Protein AF-A0A1S8BMS8-F1 (afdb_monomer)

Radius of gyration: 22.47 Å; Cα contacts (8 Å, |Δi|>4): 307; chains: 1; bounding box: 57×50×65 Å

Sequence (241 aa):
MLAMTECQLASHRIVAAAVNNPVADWIFPSDLRQVQDAESENVSPGDEGEGRARPQNKLKKTPVARPPSWDTYAQNPALPQSAMVHARNVLFPNFDAYFDPFASPIHFFRTPGISYSVPIRTEDDWASEAPNEYNFMDSIEPVLEERRRSYRRYPPTGMGLRLPVLTVSVGEESMLFDQGEELVRLVKRSVDKNAVTEGEAERRVGLRLRPGAGLWSGPFRARDWHQEVGAIGAWFGRILA

Solvent-accessible surface area (backbone atoms only — not comparable to full-atom values): 14640 Å² total; per-residue (Å²): 107,63,59,72,72,47,48,30,74,83,44,64,77,39,60,64,48,80,46,68,59,47,75,29,56,70,72,48,75,69,60,57,49,54,52,55,54,58,59,60,72,69,61,72,94,75,84,94,75,88,89,79,92,72,84,80,73,79,77,73,82,72,74,85,76,76,79,53,35,50,71,74,20,30,80,30,89,63,59,33,46,69,59,54,54,50,51,46,58,70,77,37,87,48,77,72,54,42,70,34,45,88,62,8,52,45,42,43,54,29,56,72,91,62,85,54,69,48,65,78,66,56,76,71,55,62,73,68,55,76,92,66,98,72,88,69,97,66,84,85,66,69,54,63,52,74,73,80,88,59,74,34,63,44,70,55,82,91,58,59,50,46,75,35,37,35,37,41,35,28,7,75,48,18,37,45,33,57,43,42,53,49,42,51,55,45,50,27,56,38,39,52,73,69,45,95,49,91,69,46,22,66,78,36,43,43,81,41,82,31,77,50,58,19,84,80,32,60,99,69,44,60,97,56,46,68,57,56,52,47,54,51,52,55,47,50,55,68,75,74,107

Structure (mmCIF, N/CA/C/O backbone):
data_AF-A0A1S8BMS8-F1
#
_entry.id   AF-A0A1S8BMS8-F1
#
loop_
_atom_site.group_PDB
_atom_site.id
_atom_site.type_symbol
_atom_site.label_atom_id
_atom_site.label_alt_id
_atom_site.label_comp_id
_atom_site.label_asym_id
_atom_site.label_entity_id
_atom_site.label_seq_id
_atom_site.pdbx_PDB_ins_code
_atom_site.Cartn_x
_atom_site.Cartn_y
_atom_site.Cartn_z
_atom_site.occupancy
_atom_site.B_iso_or_equiv
_atom_site.auth_seq_id
_atom_site.auth_comp_id
_atom_site.auth_asym_id
_atom_site.auth_atom_id
_atom_site.pdbx_PDB_model_num
ATOM 1 N N . MET A 1 1 ? -1.477 -9.119 2.028 1.00 58.06 1 MET A N 1
ATOM 2 C CA . MET A 1 1 ? -2.836 -8.565 1.842 1.00 58.06 1 MET A CA 1
ATOM 3 C C . MET A 1 1 ? -3.903 -9.136 2.758 1.00 58.06 1 MET A C 1
ATOM 5 O O . MET A 1 1 ? -4.866 -8.427 3.006 1.00 58.06 1 MET A O 1
ATOM 9 N N . LEU A 1 2 ? -3.704 -10.335 3.318 1.00 59.34 2 LEU A N 1
ATOM 10 C CA . LEU A 1 2 ? -4.583 -10.937 4.334 1.00 59.34 2 LEU A CA 1
ATOM 11 C C . LEU A 1 2 ? -5.010 -9.951 5.438 1.00 59.34 2 LEU A C 1
ATOM 13 O O . LEU A 1 2 ? -6.176 -9.884 5.797 1.00 59.34 2 LEU A O 1
ATOM 17 N N . ALA A 1 3 ? -4.091 -9.092 5.888 1.00 64.12 3 ALA A N 1
ATOM 18 C CA . ALA A 1 3 ? -4.361 -8.048 6.878 1.00 64.12 3 ALA A CA 1
ATOM 19 C C . ALA A 1 3 ? -5.523 -7.106 6.513 1.00 64.12 3 ALA A C 1
ATOM 21 O O . ALA A 1 3 ? -6.231 -6.641 7.398 1.00 64.12 3 ALA A O 1
ATOM 22 N N . MET A 1 4 ? -5.735 -6.819 5.228 1.00 72.12 4 MET A N 1
ATOM 23 C CA . MET A 1 4 ? -6.833 -5.960 4.793 1.00 72.12 4 MET A CA 1
ATOM 24 C C . MET A 1 4 ? -8.141 -6.730 4.647 1.00 72.12 4 MET A C 1
ATOM 26 O O . MET A 1 4 ? -9.186 -6.128 4.844 1.00 72.12 4 MET A O 1
ATOM 30 N N . THR A 1 5 ? -8.109 -8.025 4.334 1.00 68.94 5 THR A N 1
ATOM 31 C CA . THR A 1 5 ? -9.296 -8.823 3.984 1.00 68.94 5 THR A CA 1
ATOM 32 C C . THR A 1 5 ? -9.833 -9.676 5.131 1.00 68.94 5 THR A C 1
ATOM 34 O O . THR A 1 5 ? -10.987 -10.082 5.096 1.00 68.94 5 THR A O 1
ATOM 37 N N . GLU A 1 6 ? -9.054 -9.890 6.191 1.00 72.94 6 GLU A N 1
ATOM 38 C CA . GLU A 1 6 ? -9.475 -10.611 7.399 1.00 72.94 6 GLU A CA 1
ATOM 39 C C . GLU A 1 6 ? -10.047 -9.683 8.486 1.00 72.94 6 GLU A C 1
ATOM 41 O O . GLU A 1 6 ? -9.739 -9.801 9.676 1.00 72.94 6 GLU A O 1
ATOM 46 N N . CYS A 1 7 ? -10.893 -8.733 8.087 1.00 65.25 7 CYS A N 1
ATOM 47 C CA . CYS A 1 7 ? -11.648 -7.919 9.039 1.00 65.25 7 CYS A CA 1
ATOM 48 C C . CYS A 1 7 ? -12.812 -8.752 9.608 1.00 65.25 7 CYS A C 1
ATOM 50 O O . CYS A 1 7 ? -13.553 -9.361 8.840 1.00 65.25 7 CYS A O 1
ATOM 52 N N . GLN A 1 8 ? -13.012 -8.767 10.931 1.00 64.44 8 GLN A N 1
ATOM 53 C CA . GLN A 1 8 ? -14.178 -9.406 11.556 1.00 64.44 8 GLN A CA 1
ATOM 54 C C . GLN A 1 8 ? -15.150 -8.374 12.126 1.00 64.44 8 GLN A C 1
ATOM 56 O O . GLN A 1 8 ? -14.773 -7.256 12.484 1.00 64.44 8 GLN A O 1
ATOM 61 N N . LEU A 1 9 ? -16.421 -8.772 12.216 1.00 63.81 9 LEU A N 1
ATOM 62 C CA . LEU A 1 9 ? -17.453 -8.009 12.905 1.00 63.81 9 LEU A CA 1
ATOM 63 C C . LEU A 1 9 ? -17.057 -7.881 14.382 1.00 63.81 9 LEU A C 1
ATOM 65 O O . LEU A 1 9 ? -16.893 -8.891 15.060 1.00 63.81 9 LEU A O 1
ATOM 69 N N . ALA A 1 10 ? -16.885 -6.652 14.869 1.00 60.66 10 ALA A N 1
ATOM 70 C CA . ALA A 1 10 ? -16.572 -6.359 16.272 1.00 60.66 10 ALA A CA 1
ATOM 71 C C . ALA A 1 10 ? -15.245 -6.939 16.831 1.00 60.66 10 ALA A C 1
ATOM 73 O O . ALA A 1 10 ? -15.005 -6.818 18.030 1.00 60.66 10 ALA A O 1
ATOM 74 N N . SER A 1 11 ? -14.359 -7.512 16.000 1.00 64.62 11 SER A N 1
ATOM 75 C CA . SER A 1 11 ? -13.070 -8.087 16.429 1.00 64.62 11 SER A CA 1
ATOM 76 C C . SER A 1 11 ? -11.954 -7.892 15.389 1.00 64.62 11 SER A C 1
ATOM 78 O O . SER A 1 11 ? -12.207 -7.586 14.222 1.00 64.62 11 SER A O 1
ATOM 80 N N . HIS A 1 12 ? -10.702 -8.079 15.812 1.00 67.31 12 HIS A N 1
ATOM 81 C CA . HIS A 1 12 ? -9.509 -8.034 14.967 1.00 67.31 12 HIS A CA 1
ATOM 82 C C . HIS A 1 12 ? -8.919 -9.443 14.816 1.00 67.31 12 HIS A C 1
ATOM 84 O O . HIS A 1 12 ? -8.394 -9.986 15.784 1.00 67.31 12 HIS A O 1
ATOM 90 N N . ARG A 1 13 ? -8.943 -10.032 13.607 1.00 74.88 13 ARG A N 1
ATOM 91 C CA . ARG A 1 13 ? -8.177 -11.268 13.334 1.00 74.88 13 ARG A CA 1
ATOM 92 C C . ARG A 1 13 ? -6.690 -10.963 13.186 1.00 74.88 13 ARG A C 1
ATOM 94 O O . ARG A 1 13 ? -5.843 -11.645 13.750 1.00 74.88 13 ARG A O 1
ATOM 101 N N . ILE A 1 14 ? -6.399 -9.882 12.468 1.00 85.06 14 ILE A N 1
ATOM 102 C CA . ILE A 1 14 ? -5.078 -9.268 12.392 1.00 85.06 14 ILE A CA 1
ATOM 103 C C . ILE A 1 14 ? -5.190 -7.902 13.064 1.00 85.06 14 ILE A C 1
ATOM 105 O O . ILE A 1 14 ? -5.944 -7.039 12.620 1.00 85.06 14 ILE A O 1
ATOM 109 N N . VAL A 1 15 ? -4.469 -7.722 14.170 1.00 87.75 15 VAL A N 1
ATOM 110 C CA . VAL A 1 15 ? -4.511 -6.488 14.974 1.00 87.75 15 VAL A CA 1
ATOM 111 C C . VAL A 1 15 ? -3.625 -5.408 14.358 1.00 87.75 15 VAL A C 1
ATOM 113 O O . VAL A 1 15 ? -4.013 -4.240 14.273 1.00 87.75 15 VAL A O 1
ATOM 116 N N . ALA A 1 16 ? -2.443 -5.806 13.889 1.00 90.94 16 ALA A N 1
ATOM 117 C CA . ALA A 1 16 ? -1.442 -4.904 13.350 1.00 90.94 16 ALA A CA 1
ATOM 118 C C . ALA A 1 16 ? -0.713 -5.520 12.155 1.00 90.94 16 ALA A C 1
ATOM 120 O O . ALA A 1 16 ? -0.503 -6.731 12.100 1.00 90.94 16 ALA A O 1
ATOM 121 N N . ALA A 1 17 ? -0.294 -4.676 11.217 1.00 92.69 17 ALA A N 1
ATOM 122 C CA . ALA A 1 17 ? 0.506 -5.067 10.067 1.00 92.69 17 ALA A CA 1
ATOM 123 C C . ALA A 1 17 ? 1.609 -4.039 9.798 1.00 92.69 17 ALA A C 1
ATOM 125 O O . ALA A 1 17 ? 1.373 -2.830 9.818 1.00 92.69 17 ALA A O 1
ATOM 126 N N . ALA A 1 18 ? 2.808 -4.535 9.503 1.00 92.38 18 ALA A N 1
ATOM 127 C CA . ALA A 1 18 ? 3.926 -3.741 9.014 1.00 92.38 18 ALA A CA 1
ATOM 128 C C . ALA A 1 18 ? 4.313 -4.255 7.628 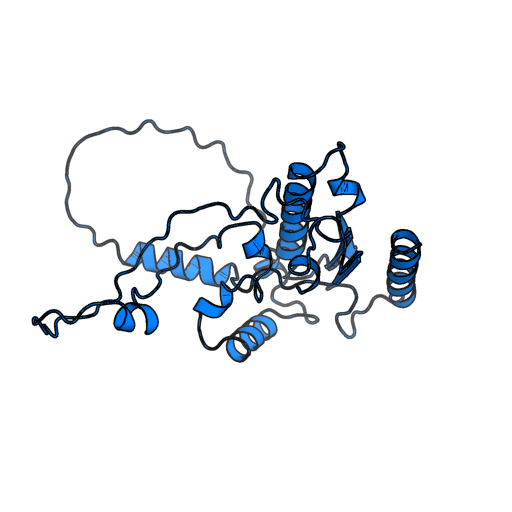1.00 92.38 18 ALA A C 1
ATOM 130 O O . ALA A 1 18 ? 4.549 -5.451 7.463 1.00 92.38 18 ALA A O 1
ATOM 131 N N . VAL A 1 19 ? 4.351 -3.374 6.631 1.00 91.25 19 VAL A N 1
ATOM 132 C CA . VAL A 1 19 ? 4.627 -3.745 5.236 1.00 91.25 19 VAL A CA 1
ATOM 133 C C . VAL A 1 19 ? 5.726 -2.850 4.686 1.00 91.25 19 VAL A C 1
ATOM 135 O O . VAL A 1 19 ? 5.696 -1.647 4.914 1.00 91.25 19 VAL A O 1
ATOM 138 N N . ASN A 1 20 ? 6.685 -3.421 3.959 1.00 90.62 20 ASN A N 1
ATOM 139 C CA . ASN A 1 20 ? 7.781 -2.667 3.358 1.00 90.62 20 ASN A CA 1
ATOM 140 C C . ASN A 1 20 ? 7.715 -2.709 1.834 1.00 90.62 20 ASN A C 1
ATOM 142 O O . ASN A 1 20 ? 7.631 -3.802 1.283 1.00 90.62 20 ASN A O 1
ATOM 146 N N . ASN A 1 21 ? 7.843 -1.545 1.191 1.00 90.62 21 ASN A N 1
ATOM 147 C CA . ASN A 1 21 ? 7.762 -1.357 -0.258 1.00 90.62 21 ASN A CA 1
ATOM 148 C C . ASN A 1 21 ? 6.636 -2.200 -0.877 1.00 90.62 21 ASN A C 1
ATOM 150 O O . ASN A 1 21 ? 6.913 -3.067 -1.708 1.00 90.62 21 ASN A O 1
ATOM 154 N N . PRO A 1 22 ? 5.379 -2.036 -0.421 1.00 91.56 22 PRO A N 1
ATOM 155 C CA . PRO A 1 22 ? 4.289 -2.828 -0.962 1.00 91.56 22 PRO A CA 1
ATOM 156 C C . PRO A 1 22 ? 4.109 -2.526 -2.448 1.00 91.56 22 PRO A C 1
ATOM 158 O O . PRO A 1 22 ? 4.002 -1.364 -2.836 1.00 91.56 22 PRO A O 1
ATOM 161 N N . VAL A 1 23 ? 3.977 -3.575 -3.255 1.00 92.25 23 VAL A N 1
ATOM 162 C CA . VAL A 1 23 ? 3.325 -3.447 -4.559 1.00 92.25 23 VAL A CA 1
ATOM 163 C C . VAL A 1 23 ? 1.832 -3.327 -4.272 1.00 92.25 23 VAL A C 1
ATOM 165 O O . VAL A 1 23 ? 1.214 -4.276 -3.786 1.00 92.25 23 VAL A O 1
ATOM 168 N N . ALA A 1 24 ? 1.282 -2.126 -4.448 1.00 91.38 24 ALA A N 1
ATOM 169 C CA . ALA A 1 24 ? -0.120 -1.842 -4.149 1.00 91.38 24 ALA A CA 1
ATOM 170 C C . ALA A 1 24 ? -0.998 -1.842 -5.408 1.00 91.38 24 ALA A C 1
ATOM 172 O O . ALA A 1 24 ? -2.215 -2.005 -5.293 1.00 91.38 24 ALA A O 1
ATOM 173 N N . ASP A 1 25 ? -0.380 -1.671 -6.577 1.00 89.69 25 ASP A N 1
ATOM 174 C CA . ASP A 1 25 ? -1.017 -1.667 -7.888 1.00 89.69 25 ASP A CA 1
ATOM 175 C C . ASP A 1 25 ? -0.081 -2.333 -8.913 1.00 89.69 25 ASP A C 1
ATOM 177 O O . ASP A 1 25 ? 1.053 -1.885 -9.103 1.00 89.69 25 ASP A O 1
ATOM 181 N N . TRP A 1 26 ? -0.533 -3.409 -9.560 1.00 89.19 26 TRP A N 1
ATOM 182 C CA . TRP A 1 26 ? 0.197 -4.045 -10.672 1.00 89.19 26 TRP A CA 1
ATOM 183 C C . TRP A 1 26 ? -0.040 -3.356 -12.018 1.00 89.19 26 TRP A C 1
ATOM 185 O O . TRP A 1 26 ? 0.615 -3.688 -13.013 1.00 89.19 26 TRP A O 1
ATOM 195 N N . ILE A 1 27 ? -0.945 -2.377 -12.037 1.00 84.00 27 ILE A N 1
ATOM 196 C CA . ILE A 1 27 ? -1.149 -1.470 -13.154 1.00 84.00 27 ILE A CA 1
ATOM 197 C C . ILE A 1 27 ? -0.135 -0.336 -13.012 1.00 84.00 27 ILE A C 1
ATOM 199 O O . ILE A 1 27 ? -0.237 0.517 -12.125 1.00 84.00 27 ILE A O 1
ATOM 203 N N . PHE A 1 28 ? 0.861 -0.320 -13.890 1.00 80.88 28 PHE A N 1
ATOM 204 C CA . PHE A 1 28 ? 1.909 0.686 -13.864 1.00 80.88 28 PHE A CA 1
ATOM 205 C C . PHE A 1 28 ? 1.558 1.870 -14.777 1.00 80.88 28 PHE A C 1
ATOM 207 O O . PHE A 1 28 ? 0.808 1.720 -15.745 1.00 80.88 28 PHE A O 1
ATOM 214 N N . PRO A 1 29 ? 2.116 3.071 -14.522 1.00 71.12 29 PRO A N 1
ATOM 215 C CA . PRO A 1 29 ? 1.848 4.254 -15.342 1.00 71.12 29 PRO A CA 1
ATOM 216 C C . PRO A 1 29 ? 2.108 4.060 -16.843 1.00 71.12 29 PRO A C 1
ATOM 218 O O . PRO A 1 29 ? 1.445 4.690 -17.662 1.00 71.12 29 PRO A O 1
ATOM 221 N N . SER A 1 30 ? 3.044 3.181 -17.213 1.00 66.50 30 SER A N 1
ATOM 222 C CA . SER A 1 30 ? 3.318 2.825 -18.608 1.00 66.50 30 SER A CA 1
ATOM 223 C C . SER A 1 30 ? 2.132 2.156 -19.304 1.00 66.50 30 SER A C 1
ATOM 225 O O . SER A 1 30 ? 1.892 2.441 -20.473 1.00 66.50 30 SER A O 1
ATOM 227 N N . ASP A 1 31 ? 1.366 1.321 -18.597 1.00 65.12 31 ASP A N 1
ATOM 228 C CA . ASP A 1 31 ? 0.197 0.645 -19.174 1.00 65.12 31 ASP A CA 1
ATOM 229 C C . ASP A 1 31 ? -0.953 1.641 -19.392 1.00 65.12 31 ASP A C 1
ATOM 231 O O . ASP A 1 31 ? -1.703 1.537 -20.355 1.00 65.12 31 ASP A O 1
ATOM 235 N N . LEU A 1 32 ? -1.051 2.666 -18.534 1.00 63.75 32 LEU A N 1
ATOM 236 C CA . LEU A 1 32 ? -2.051 3.732 -18.664 1.00 63.75 32 LEU A CA 1
ATOM 237 C C . LEU A 1 32 ? -1.825 4.601 -19.907 1.00 63.75 32 LEU A C 1
ATOM 239 O O . LEU A 1 32 ? -2.790 5.041 -20.526 1.00 63.75 32 LEU A O 1
ATOM 243 N N . ARG A 1 33 ? -0.558 4.863 -20.258 1.00 59.78 33 ARG A N 1
ATOM 244 C CA . ARG A 1 33 ? -0.205 5.650 -21.451 1.00 59.78 33 ARG A CA 1
ATOM 245 C C . ARG A 1 33 ? -0.539 4.889 -22.735 1.00 59.78 33 ARG A C 1
ATOM 247 O O . ARG A 1 33 ? -1.158 5.460 -23.619 1.00 59.78 33 ARG A O 1
ATOM 254 N N . GLN A 1 34 ? -0.229 3.591 -22.786 1.00 54.19 34 GLN A N 1
ATOM 255 C CA . GLN A 1 34 ? -0.528 2.749 -23.953 1.00 54.19 34 GLN A CA 1
ATOM 256 C C . GLN A 1 34 ? -2.025 2.700 -24.284 1.00 54.19 34 GLN A C 1
ATOM 258 O O . GLN A 1 34 ? -2.387 2.740 -25.455 1.00 54.19 34 GLN A O 1
ATOM 263 N N . VAL A 1 35 ? -2.896 2.659 -23.269 1.00 51.84 35 VAL A N 1
ATOM 264 C CA . VAL A 1 35 ? -4.353 2.686 -23.484 1.00 51.84 35 VAL A CA 1
ATOM 265 C C . VAL A 1 35 ? -4.817 4.049 -24.013 1.00 51.84 35 VAL A C 1
ATOM 267 O O . VAL A 1 35 ? -5.604 4.096 -24.950 1.00 51.84 35 VAL A O 1
ATOM 270 N N . GLN A 1 36 ? -4.294 5.159 -23.478 1.00 49.91 36 GLN A N 1
ATOM 271 C CA . GLN A 1 36 ? -4.650 6.509 -23.948 1.00 49.91 36 GLN A CA 1
ATOM 272 C C . GLN A 1 36 ? -4.212 6.772 -25.394 1.00 49.91 36 GLN A C 1
ATOM 274 O O . GLN A 1 36 ? -4.947 7.402 -26.158 1.00 49.91 36 GLN A O 1
ATOM 279 N N . ASP A 1 37 ? -3.033 6.280 -25.775 1.00 44.88 37 ASP A N 1
ATOM 280 C CA . ASP A 1 37 ? -2.518 6.424 -27.136 1.00 44.88 37 ASP A CA 1
ATOM 281 C C . ASP A 1 37 ? -3.342 5.567 -28.122 1.00 44.88 37 ASP A C 1
ATOM 283 O O . ASP A 1 37 ? -3.746 6.061 -29.174 1.00 44.88 37 ASP A O 1
ATOM 287 N N . ALA A 1 38 ? -3.714 4.337 -27.742 1.00 46.88 38 ALA A N 1
ATOM 288 C CA . ALA A 1 38 ? -4.563 3.457 -28.554 1.00 46.88 38 ALA A CA 1
ATOM 289 C C . ALA A 1 38 ? -6.015 3.961 -28.711 1.00 46.88 38 ALA A C 1
ATOM 291 O O . ALA A 1 38 ? -6.628 3.778 -29.763 1.00 46.88 38 ALA A O 1
ATOM 292 N N . GLU A 1 39 ? -6.585 4.610 -27.691 1.00 46.12 39 GLU A N 1
ATOM 293 C CA . GLU A 1 39 ? -7.901 5.264 -27.786 1.00 46.12 39 GLU A CA 1
ATOM 294 C C . GLU A 1 39 ? -7.860 6.492 -28.716 1.00 46.12 39 GLU A C 1
ATOM 296 O O . GLU A 1 39 ? -8.830 6.771 -29.421 1.00 46.12 39 GLU A O 1
ATOM 301 N N . SER A 1 40 ? -6.730 7.205 -28.761 1.00 46.47 40 SER A N 1
ATOM 302 C CA . SER A 1 40 ? -6.557 8.406 -29.589 1.00 46.47 40 SER A CA 1
ATOM 303 C C . SER A 1 40 ? -6.373 8.086 -31.078 1.00 46.47 40 SER A C 1
ATOM 305 O O . SER A 1 40 ? -6.826 8.853 -31.926 1.00 46.47 40 SER A O 1
ATOM 307 N N . GLU A 1 41 ? -5.749 6.952 -31.410 1.00 44.44 41 GLU A N 1
ATOM 308 C CA . GLU A 1 41 ? -5.544 6.507 -32.799 1.00 44.44 41 GLU A CA 1
ATOM 309 C C . GLU A 1 41 ? -6.808 5.915 -33.451 1.00 44.44 41 GLU A C 1
ATOM 311 O O . GLU A 1 41 ? -6.910 5.886 -34.677 1.00 44.44 41 GLU A O 1
ATOM 316 N N . ASN A 1 42 ? -7.805 5.505 -32.658 1.00 39.69 42 ASN A N 1
ATOM 317 C CA . ASN A 1 42 ? -9.056 4.920 -33.157 1.00 39.69 42 ASN A CA 1
ATOM 318 C C . ASN A 1 42 ? -10.180 5.943 -33.419 1.00 39.69 42 ASN A C 1
ATOM 320 O O . ASN A 1 42 ? -11.260 5.574 -33.885 1.00 39.69 42 ASN A O 1
ATOM 324 N N . VAL A 1 43 ? -9.946 7.239 -33.182 1.00 39.75 43 VAL A N 1
ATOM 325 C CA . VAL A 1 43 ? -10.883 8.298 -33.585 1.00 39.75 43 VAL A CA 1
ATOM 326 C C . VAL A 1 43 ? -10.616 8.662 -35.047 1.00 39.75 43 VAL A C 1
ATOM 328 O O . VAL A 1 43 ? -9.818 9.545 -35.357 1.00 39.75 43 VAL A O 1
ATOM 331 N N . SER A 1 44 ? -11.291 7.973 -35.970 1.00 35.88 44 SER A N 1
ATOM 332 C CA . SER A 1 44 ? -11.320 8.390 -37.378 1.00 35.88 44 SER A CA 1
ATOM 333 C C . SER A 1 44 ? -11.907 9.807 -37.508 1.00 35.88 44 SER A C 1
ATOM 335 O O . SER A 1 44 ? -12.925 10.102 -36.875 1.00 35.88 44 SER A O 1
ATOM 337 N N . PRO A 1 45 ? -11.322 10.695 -38.336 1.00 36.31 45 PRO A N 1
ATOM 338 C CA . PRO A 1 45 ? -11.854 12.030 -38.561 1.00 36.31 45 PRO A CA 1
ATOM 339 C C . PRO A 1 45 ? -13.049 11.926 -39.514 1.00 36.31 45 PRO A C 1
ATOM 341 O O . PRO A 1 45 ? -12.889 11.873 -40.731 1.00 36.31 45 PRO A O 1
ATOM 344 N N . GLY A 1 46 ? -14.250 11.846 -38.947 1.00 33.75 46 GLY A N 1
ATOM 345 C CA . GLY A 1 46 ? -15.497 11.742 -39.694 1.00 33.75 46 GLY A CA 1
ATOM 346 C C . GLY A 1 46 ? -16.569 12.676 -39.145 1.00 33.75 46 GLY A C 1
ATOM 347 O O . GLY A 1 46 ? -17.097 12.442 -38.065 1.00 33.75 46 GLY A O 1
ATOM 348 N N . ASP A 1 47 ? -16.900 13.661 -39.976 1.00 32.56 47 ASP A N 1
ATOM 349 C CA . ASP A 1 47 ? -18.127 14.462 -40.029 1.00 32.56 47 ASP A CA 1
ATOM 350 C C . ASP A 1 47 ? -18.195 15.778 -39.227 1.00 32.56 47 ASP A C 1
ATOM 352 O O . ASP A 1 47 ? -18.296 15.839 -37.999 1.00 32.56 47 ASP A O 1
ATOM 356 N N . GLU A 1 48 ? -18.156 16.869 -39.995 1.00 40.62 48 GLU A N 1
ATOM 357 C CA . GLU A 1 48 ? -18.408 18.241 -39.577 1.00 40.62 48 GLU A CA 1
ATOM 358 C C . GLU A 1 48 ? -19.915 18.424 -39.332 1.00 40.62 48 GLU A C 1
ATOM 360 O O . GLU A 1 48 ? -20.723 18.357 -40.254 1.00 40.62 48 GLU A O 1
ATOM 365 N N . GLY A 1 49 ? -20.304 18.689 -38.082 1.00 30.89 49 GLY A N 1
ATOM 366 C CA . GLY A 1 49 ? -21.689 18.978 -37.708 1.00 30.89 49 GLY A CA 1
ATOM 367 C C . GLY A 1 49 ? -21.772 20.077 -36.651 1.00 30.89 49 GLY A C 1
ATOM 368 O O . GLY A 1 49 ? -21.255 19.944 -35.543 1.00 30.89 49 GLY A O 1
ATOM 369 N N . GLU A 1 50 ? -22.409 21.186 -37.015 1.00 34.03 50 GLU A N 1
ATOM 370 C CA . GLU A 1 50 ? -22.519 22.437 -36.264 1.00 34.03 50 GLU A CA 1
ATOM 371 C C . GLU A 1 50 ? -23.190 22.321 -34.874 1.00 34.03 50 GLU A C 1
ATOM 373 O O . GLU A 1 50 ? -24.191 21.635 -34.681 1.00 34.03 50 GLU A O 1
ATOM 378 N N . GLY A 1 51 ? -22.722 23.154 -33.930 1.00 33.09 51 GLY A N 1
ATOM 379 C CA . GLY A 1 51 ? -23.605 23.843 -32.978 1.00 33.09 51 GLY A CA 1
ATOM 380 C C . GLY A 1 51 ? -23.794 23.258 -31.569 1.00 33.09 51 GLY A C 1
ATOM 381 O O . GLY A 1 51 ? -24.812 22.641 -31.278 1.00 33.09 51 GLY A O 1
ATOM 382 N N . ARG A 1 52 ? -22.917 23.634 -30.622 1.00 31.36 52 ARG A N 1
ATOM 383 C CA . ARG A 1 52 ? -23.288 24.242 -29.313 1.00 31.36 52 ARG A CA 1
ATOM 384 C C . ARG A 1 52 ? -22.048 24.507 -28.458 1.00 31.36 52 ARG A C 1
ATOM 386 O O . ARG A 1 52 ? -21.369 23.587 -28.011 1.00 31.36 52 ARG A O 1
ATOM 393 N N . ALA A 1 53 ? -21.794 25.782 -28.170 1.00 33.38 53 ALA A N 1
ATOM 394 C CA . ALA A 1 53 ? -20.745 26.214 -27.254 1.00 33.38 53 ALA A CA 1
ATOM 395 C C . ALA A 1 53 ? -20.989 25.656 -25.836 1.00 33.38 53 ALA A C 1
ATOM 397 O O . ALA A 1 53 ? -21.914 26.077 -25.138 1.00 33.38 53 ALA A O 1
ATOM 398 N N . ARG A 1 54 ? -20.150 24.708 -25.401 1.00 36.28 54 ARG A N 1
ATOM 399 C CA . ARG A 1 54 ? -20.020 24.326 -23.986 1.00 36.28 54 ARG A CA 1
ATOM 400 C C . ARG A 1 54 ? -19.238 25.421 -23.244 1.00 36.28 54 ARG A C 1
ATOM 402 O O . ARG A 1 54 ? -18.251 25.920 -23.786 1.00 36.28 54 ARG A O 1
ATOM 409 N N . PRO A 1 55 ? -19.633 25.799 -22.015 1.00 34.53 55 PRO A N 1
ATOM 410 C CA . PRO A 1 55 ? -18.926 26.825 -21.264 1.00 34.53 55 PRO A CA 1
ATOM 411 C C . PRO A 1 55 ? -17.519 26.328 -20.921 1.00 34.53 55 PRO A C 1
ATOM 413 O O . PRO A 1 55 ? -17.344 25.287 -20.285 1.00 34.53 55 PRO A O 1
ATOM 416 N N . GLN A 1 56 ? -16.514 27.081 -21.366 1.00 36.34 56 GLN A N 1
ATOM 417 C CA . GLN A 1 56 ? -15.112 26.859 -21.038 1.00 36.34 56 GLN A CA 1
ATOM 418 C C . GLN A 1 56 ? -14.919 27.060 -19.530 1.00 36.34 56 GLN A C 1
ATOM 420 O O . GLN A 1 56 ? -14.797 28.184 -19.037 1.00 36.34 56 GLN A O 1
ATOM 425 N N . ASN A 1 57 ? -14.897 25.960 -18.779 1.00 35.91 57 ASN A N 1
ATOM 426 C CA . ASN A 1 57 ? -14.411 25.982 -17.409 1.00 35.91 57 ASN A CA 1
ATOM 427 C C . ASN A 1 57 ? -12.933 26.366 -17.449 1.00 35.91 57 ASN A C 1
ATOM 429 O O . ASN A 1 57 ? -12.097 25.634 -17.976 1.00 35.91 57 ASN A O 1
ATOM 433 N N . LYS A 1 58 ? -12.635 27.549 -16.908 1.00 37.28 58 LYS A N 1
ATOM 434 C CA . LYS A 1 58 ? -11.287 28.095 -16.766 1.00 37.28 58 LYS A CA 1
ATOM 435 C C . LYS A 1 58 ? -10.403 27.050 -16.081 1.00 37.28 58 LYS A C 1
ATOM 437 O O . LYS A 1 58 ? -10.534 26.818 -14.878 1.00 37.28 58 LYS A O 1
ATOM 442 N N . LEU A 1 59 ? -9.521 26.425 -16.860 1.00 44.97 59 LEU A N 1
ATOM 443 C CA . LEU A 1 59 ? -8.454 25.556 -16.380 1.00 44.97 59 LEU A CA 1
ATOM 444 C C . LEU A 1 59 ? -7.601 26.364 -15.399 1.00 44.97 59 LEU A C 1
ATOM 446 O O . LEU A 1 59 ? -6.791 27.207 -15.788 1.00 44.97 59 LEU A O 1
ATOM 450 N N . LYS A 1 60 ? -7.816 26.134 -14.101 1.00 40.69 60 LYS A N 1
ATOM 451 C CA . LYS A 1 60 ? -6.843 26.503 -13.076 1.00 40.69 60 LYS A CA 1
ATOM 452 C C . LYS A 1 60 ? -5.544 25.808 -13.472 1.00 40.69 60 LYS A C 1
ATOM 454 O O . LYS A 1 60 ? -5.538 24.584 -13.562 1.00 40.69 60 LYS A O 1
ATOM 459 N N . LYS A 1 61 ? -4.493 26.590 -13.748 1.00 38.56 61 LYS A N 1
ATOM 460 C CA . LYS A 1 61 ? -3.139 26.094 -14.028 1.00 38.56 61 LYS A CA 1
ATOM 461 C C . LYS A 1 61 ? -2.779 25.051 -12.974 1.00 38.56 61 LYS A C 1
ATOM 463 O O . LYS A 1 61 ? -2.555 25.395 -11.814 1.00 38.56 61 LYS A O 1
ATOM 468 N N . THR A 1 62 ? -2.791 23.788 -13.372 1.00 47.06 62 THR A N 1
ATOM 469 C CA . THR A 1 62 ? -2.289 22.687 -12.566 1.00 47.06 62 THR A CA 1
ATOM 470 C C . THR A 1 62 ? -0.792 22.922 -12.355 1.00 47.06 62 THR A C 1
ATOM 472 O O . THR A 1 62 ? -0.101 23.291 -13.309 1.00 47.06 62 THR A O 1
ATOM 475 N N . PRO A 1 63 ? -0.274 22.782 -11.122 1.00 47.22 63 PRO A N 1
ATOM 476 C CA . PRO A 1 63 ? 1.164 22.826 -10.891 1.00 47.22 63 PRO A CA 1
ATOM 477 C C . PRO A 1 63 ? 1.844 21.747 -11.742 1.00 47.22 63 PRO A C 1
ATOM 479 O O . PRO A 1 63 ? 1.256 20.691 -11.978 1.00 47.22 63 PRO A O 1
ATOM 482 N N . VAL A 1 64 ? 3.059 22.038 -12.221 1.00 50.75 64 VAL A N 1
ATOM 483 C CA . VAL A 1 64 ? 3.883 21.112 -13.013 1.00 50.75 64 VAL A CA 1
ATOM 484 C C . VAL A 1 64 ? 3.914 19.765 -12.294 1.00 50.75 64 VAL A C 1
ATOM 486 O O . VAL A 1 64 ? 4.406 19.676 -11.169 1.00 50.75 64 VAL A O 1
ATOM 489 N N . ALA A 1 65 ? 3.312 18.742 -12.903 1.00 66.88 65 ALA A N 1
ATOM 490 C CA . ALA A 1 65 ? 3.231 17.424 -12.299 1.00 66.88 65 ALA A CA 1
ATOM 491 C C . ALA A 1 65 ? 4.653 16.871 -12.159 1.00 66.88 65 ALA A C 1
ATOM 493 O O . ALA A 1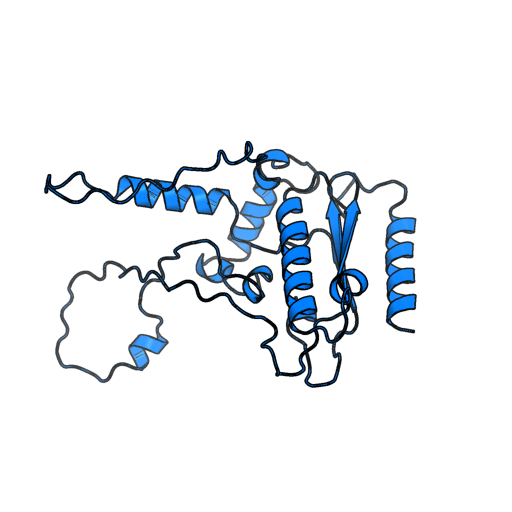 65 ? 5.383 16.766 -13.145 1.00 66.88 65 ALA A O 1
ATOM 494 N N . ARG A 1 66 ? 5.058 16.553 -10.925 1.00 77.00 66 ARG A N 1
ATOM 495 C CA . ARG A 1 66 ? 6.298 15.814 -10.669 1.00 77.00 66 ARG A CA 1
ATOM 496 C C . ARG A 1 66 ? 6.247 14.510 -11.484 1.00 77.00 66 ARG A C 1
ATOM 498 O O . ARG A 1 66 ? 5.183 13.885 -11.506 1.00 77.00 66 ARG A O 1
ATOM 505 N N . PRO A 1 67 ? 7.343 14.096 -12.149 1.00 81.88 67 PRO A N 1
ATOM 506 C CA . PRO A 1 67 ? 7.373 12.794 -12.80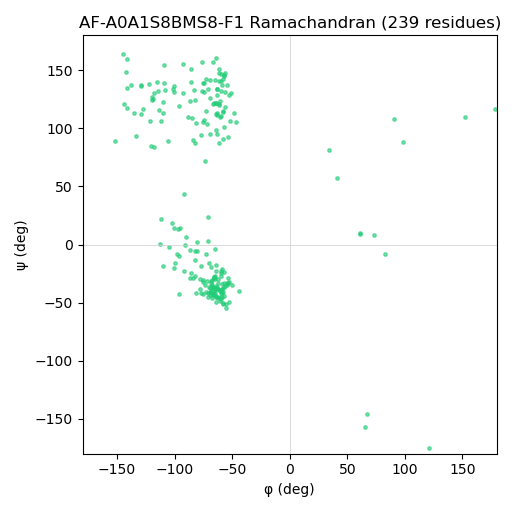3 1.00 81.88 67 PRO A CA 1
ATOM 507 C C . PRO A 1 67 ? 7.099 11.698 -11.762 1.00 81.88 67 PRO A C 1
ATOM 509 O O . PRO A 1 67 ? 7.550 11.827 -10.619 1.00 81.88 67 PRO A O 1
ATOM 512 N N . PRO A 1 68 ? 6.355 10.638 -12.119 1.00 86.88 68 PRO A N 1
ATOM 513 C CA . PRO A 1 68 ? 6.073 9.561 -11.183 1.00 86.88 68 PRO A CA 1
ATOM 514 C C . PRO A 1 68 ? 7.381 8.898 -10.733 1.00 86.88 68 PRO A C 1
ATOM 516 O O . PRO A 1 68 ? 8.352 8.795 -11.491 1.00 86.88 68 PRO A O 1
ATOM 519 N N . SER A 1 69 ? 7.404 8.425 -9.492 1.00 90.81 69 SER A N 1
ATOM 520 C CA . SER A 1 69 ? 8.496 7.640 -8.905 1.00 90.81 69 SER A CA 1
ATOM 521 C C . SER A 1 69 ? 8.851 6.419 -9.755 1.00 90.81 69 SER A C 1
ATOM 523 O O . SER A 1 69 ? 10.029 6.084 -9.867 1.00 90.81 69 SER A O 1
ATOM 525 N N . TRP A 1 70 ? 7.854 5.827 -10.424 1.00 89.50 70 TRP A N 1
ATOM 526 C CA . TRP A 1 70 ? 8.027 4.747 -11.397 1.00 89.50 70 TRP A CA 1
ATOM 527 C C . TRP A 1 70 ? 9.040 5.086 -12.496 1.00 89.50 70 TRP A C 1
ATOM 529 O O . TRP A 1 70 ? 9.966 4.316 -12.730 1.00 89.50 70 TRP A O 1
ATOM 539 N N . ASP A 1 71 ? 8.900 6.263 -13.114 1.00 89.81 71 ASP A N 1
ATOM 540 C CA . ASP A 1 71 ? 9.796 6.724 -14.181 1.00 89.81 71 ASP A CA 1
ATOM 541 C C . ASP A 1 71 ? 11.118 7.252 -13.593 1.00 89.81 71 ASP A C 1
ATOM 543 O O . ASP A 1 71 ? 12.197 7.016 -14.133 1.00 89.81 71 ASP A O 1
ATOM 547 N N . THR A 1 72 ? 11.044 7.949 -12.454 1.00 91.56 72 THR A N 1
ATOM 548 C CA . THR A 1 72 ? 12.196 8.618 -11.823 1.00 91.56 72 THR A CA 1
ATOM 549 C C . THR A 1 72 ? 13.246 7.624 -11.322 1.00 91.56 72 THR A C 1
ATOM 551 O O . THR A 1 72 ? 14.443 7.859 -11.473 1.00 91.56 72 THR A O 1
ATOM 554 N N . TYR A 1 73 ? 12.808 6.506 -10.739 1.00 91.56 73 TYR A N 1
ATOM 555 C CA . TYR A 1 73 ? 13.678 5.501 -10.120 1.00 91.56 73 TYR A CA 1
ATOM 556 C C . TYR A 1 73 ? 13.699 4.175 -10.892 1.00 91.56 73 TYR A C 1
ATOM 558 O O . TYR A 1 73 ? 14.058 3.135 -10.340 1.00 91.56 73 TYR A O 1
ATOM 566 N N . ALA A 1 74 ? 13.355 4.204 -12.184 1.00 89.75 74 ALA A N 1
ATOM 567 C CA . ALA A 1 74 ? 13.277 3.023 -13.044 1.00 89.75 74 ALA A CA 1
ATOM 568 C C . ALA A 1 74 ? 14.568 2.182 -13.065 1.00 89.75 74 ALA A C 1
ATOM 570 O O . ALA A 1 74 ? 14.518 0.955 -13.157 1.00 89.75 74 ALA A O 1
ATOM 571 N N . GLN A 1 75 ? 15.725 2.844 -12.967 1.00 89.44 75 GLN A N 1
ATOM 572 C CA . GLN A 1 75 ? 17.054 2.225 -13.036 1.00 89.44 75 GLN A CA 1
ATOM 573 C C . GLN A 1 75 ? 17.669 1.942 -11.658 1.00 89.44 75 GLN A C 1
ATOM 575 O O . GLN A 1 75 ? 18.869 1.686 -11.566 1.00 89.44 75 GLN A O 1
ATOM 580 N N . ASN A 1 76 ? 16.887 2.008 -10.572 1.00 88.31 76 ASN A N 1
ATOM 581 C CA . ASN A 1 76 ? 17.419 1.723 -9.244 1.00 88.31 76 ASN A CA 1
ATOM 582 C C . ASN A 1 76 ? 17.945 0.270 -9.188 1.00 88.31 76 ASN A C 1
ATOM 584 O O . ASN A 1 76 ? 17.175 -0.662 -9.433 1.00 88.31 76 ASN A O 1
ATOM 588 N N . PRO A 1 77 ? 19.227 0.039 -8.838 1.00 84.81 77 PRO A N 1
ATOM 589 C CA . PRO A 1 77 ? 19.819 -1.299 -8.856 1.00 84.81 77 PRO A CA 1
ATOM 590 C C . PRO A 1 77 ? 19.180 -2.263 -7.851 1.00 84.81 77 PRO A C 1
ATOM 592 O O . PRO A 1 77 ? 19.278 -3.477 -8.018 1.00 84.81 77 PRO A O 1
ATOM 595 N N . ALA A 1 78 ? 18.546 -1.752 -6.795 1.00 84.31 78 ALA A N 1
ATOM 596 C CA . ALA A 1 78 ? 17.959 -2.589 -5.759 1.00 84.31 78 ALA A CA 1
ATOM 597 C C . ALA A 1 78 ? 16.562 -3.114 -6.135 1.00 84.31 78 ALA A C 1
ATOM 599 O O . ALA A 1 78 ? 16.158 -4.174 -5.657 1.00 84.31 78 ALA A O 1
ATOM 600 N N . LEU A 1 79 ? 15.835 -2.382 -6.984 1.00 84.81 79 LEU A N 1
ATOM 601 C CA . LEU A 1 79 ? 14.561 -2.797 -7.565 1.00 84.81 79 LEU A CA 1
ATOM 602 C C . LEU A 1 79 ? 14.396 -2.101 -8.927 1.00 84.81 79 LEU A C 1
ATOM 604 O O . LEU A 1 79 ? 13.862 -0.996 -8.954 1.00 84.81 79 LEU A O 1
ATOM 608 N N . PRO A 1 80 ? 14.883 -2.694 -10.034 1.00 88.81 80 PRO A N 1
ATOM 609 C CA . PRO A 1 80 ? 14.799 -2.092 -11.364 1.00 88.81 80 PRO A CA 1
ATOM 610 C C . PRO A 1 80 ? 13.465 -2.397 -12.057 1.00 88.81 80 PRO A C 1
ATOM 612 O O . PRO A 1 80 ? 12.837 -3.433 -11.822 1.00 88.81 80 PRO A O 1
ATOM 615 N N . GLN A 1 81 ? 13.024 -1.491 -12.935 1.00 90.75 81 GLN A N 1
ATOM 616 C CA . GLN A 1 81 ? 11.695 -1.551 -13.558 1.00 90.75 81 GLN A CA 1
ATOM 617 C C . GLN A 1 81 ? 11.530 -2.817 -14.402 1.00 90.75 81 GLN A C 1
ATOM 619 O O . GLN A 1 81 ? 10.482 -3.459 -14.383 1.00 90.75 81 GLN A O 1
ATOM 624 N N . SER A 1 82 ? 12.594 -3.211 -15.104 1.00 90.50 82 SER A N 1
ATOM 625 C CA . SER A 1 82 ? 12.637 -4.434 -15.907 1.00 90.50 82 SER A CA 1
ATOM 626 C C . SER A 1 82 ? 12.362 -5.687 -15.075 1.00 90.50 82 SER A C 1
ATOM 628 O O . SER A 1 82 ? 11.637 -6.566 -15.535 1.00 90.50 82 SER A O 1
ATOM 630 N N . ALA A 1 83 ? 12.868 -5.753 -13.839 1.00 90.31 83 ALA A N 1
ATOM 631 C CA . ALA A 1 83 ? 12.604 -6.870 -12.938 1.00 90.31 83 ALA A CA 1
ATOM 632 C C . ALA A 1 83 ? 11.137 -6.901 -12.489 1.00 90.31 83 ALA A C 1
ATOM 634 O O . ALA A 1 83 ? 10.541 -7.974 -12.455 1.00 90.31 83 ALA A O 1
ATOM 635 N N . MET A 1 84 ? 10.535 -5.739 -12.207 1.00 90.06 84 MET A N 1
ATOM 636 C CA . MET A 1 84 ? 9.116 -5.648 -11.838 1.00 90.06 84 MET A CA 1
ATOM 637 C C . MET A 1 84 ? 8.181 -6.024 -12.990 1.00 90.06 84 MET A C 1
ATOM 639 O O . MET A 1 84 ? 7.232 -6.778 -12.785 1.00 90.06 84 MET A O 1
ATOM 643 N N . VAL A 1 85 ? 8.464 -5.554 -14.208 1.00 89.81 85 VAL A N 1
ATOM 644 C CA . VAL A 1 85 ? 7.693 -5.916 -15.409 1.00 89.81 85 VAL A CA 1
ATOM 645 C C . VAL A 1 85 ? 7.848 -7.403 -15.725 1.00 89.81 85 VAL A C 1
ATOM 647 O O . VAL A 1 85 ? 6.861 -8.076 -16.012 1.00 89.81 85 VAL A O 1
ATOM 650 N N . HIS A 1 86 ? 9.064 -7.945 -15.619 1.00 91.44 86 HIS A N 1
ATOM 651 C CA . HIS A 1 86 ? 9.295 -9.375 -15.797 1.00 91.44 86 HIS A CA 1
ATOM 652 C C . HIS A 1 86 ? 8.521 -10.204 -14.764 1.00 91.44 86 HIS A C 1
ATOM 654 O O . HIS A 1 86 ? 7.795 -11.119 -15.144 1.00 91.44 86 HIS A O 1
ATOM 660 N N . ALA A 1 87 ? 8.604 -9.850 -13.475 1.00 91.75 87 ALA A N 1
ATOM 661 C CA . ALA A 1 87 ? 7.867 -10.529 -12.412 1.00 91.75 87 ALA A CA 1
ATOM 662 C C . ALA A 1 87 ? 6.351 -10.481 -12.642 1.00 91.75 87 ALA A C 1
ATOM 664 O O . ALA A 1 87 ? 5.679 -11.495 -12.472 1.00 91.75 87 ALA A O 1
ATOM 665 N N . ARG A 1 88 ? 5.818 -9.336 -13.087 1.00 90.12 88 ARG A N 1
ATOM 666 C CA . ARG A 1 88 ? 4.403 -9.197 -13.441 1.00 90.12 88 ARG A CA 1
ATOM 667 C C . ARG A 1 88 ? 3.996 -10.190 -14.528 1.00 90.12 88 ARG A C 1
ATOM 669 O O . ARG A 1 88 ? 3.043 -10.932 -14.328 1.00 90.12 88 ARG A O 1
ATOM 676 N N . ASN A 1 89 ? 4.739 -10.241 -15.633 1.00 88.69 89 ASN A N 1
ATOM 677 C CA . ASN A 1 89 ? 4.418 -11.118 -16.764 1.00 88.69 89 ASN A CA 1
ATOM 678 C C . ASN A 1 89 ? 4.515 -12.610 -16.397 1.00 88.69 89 ASN A C 1
ATOM 680 O O . ASN A 1 89 ? 3.838 -13.436 -16.998 1.00 88.69 89 ASN A O 1
ATOM 684 N N . VAL A 1 90 ? 5.352 -12.962 -15.414 1.00 92.44 90 VAL A N 1
ATOM 685 C CA . VAL A 1 90 ? 5.461 -14.334 -14.892 1.00 92.44 90 VAL A CA 1
ATOM 686 C C . VAL A 1 90 ? 4.299 -14.678 -13.956 1.00 92.44 90 VAL A C 1
ATOM 688 O O . VAL A 1 90 ? 3.774 -15.786 -14.017 1.00 92.44 90 VAL A O 1
ATOM 691 N N . LEU A 1 91 ? 3.903 -13.754 -13.075 1.00 89.81 91 LEU A N 1
ATOM 692 C CA . LEU A 1 91 ? 2.850 -13.983 -12.078 1.00 89.81 91 LEU A CA 1
ATOM 693 C C . LEU A 1 91 ? 1.442 -13.957 -12.676 1.00 89.81 91 LEU A C 1
ATOM 695 O O . LEU A 1 91 ? 0.544 -14.625 -12.167 1.00 89.81 91 LEU A O 1
ATOM 699 N N . PHE A 1 92 ? 1.250 -13.182 -13.736 1.00 87.06 92 PHE A N 1
ATOM 700 C CA . PHE A 1 92 ? -0.058 -12.869 -14.285 1.00 87.06 92 PHE A CA 1
ATOM 701 C C . PHE A 1 92 ? -0.032 -13.038 -15.808 1.00 87.06 92 PHE A C 1
ATOM 703 O O . PHE A 1 92 ? 0.314 -12.108 -16.539 1.00 87.06 92 PHE A O 1
ATOM 710 N N . PRO A 1 93 ? -0.420 -14.222 -16.304 1.00 79.19 93 PRO A N 1
ATOM 711 C CA . PRO A 1 93 ? -0.551 -14.459 -17.739 1.00 79.19 93 PRO A CA 1
ATOM 712 C C . PRO A 1 93 ? -1.655 -13.602 -18.377 1.00 79.19 93 PRO A C 1
ATOM 714 O O . PRO A 1 93 ? -1.554 -13.229 -19.542 1.00 79.19 93 PRO A O 1
ATOM 717 N N . ASN A 1 94 ? -2.694 -13.276 -17.599 1.00 77.19 94 ASN A N 1
ATOM 718 C CA . ASN A 1 94 ? -3.863 -12.521 -18.039 1.00 77.19 94 ASN A CA 1
ATOM 719 C C . ASN A 1 94 ? -3.844 -11.110 -17.443 1.00 77.19 94 ASN A C 1
ATOM 721 O O . ASN A 1 94 ? -3.692 -10.952 -16.230 1.00 77.19 94 ASN A O 1
ATOM 725 N N . PHE A 1 95 ? -4.082 -10.098 -18.280 1.00 74.56 95 PHE A N 1
ATOM 726 C CA . PHE A 1 95 ? -4.160 -8.689 -17.869 1.00 74.56 95 PHE A CA 1
ATOM 727 C C . PHE A 1 95 ? -5.248 -8.443 -16.810 1.00 74.56 95 PHE A C 1
ATOM 729 O O . PHE A 1 95 ? -5.052 -7.658 -15.884 1.00 74.56 95 PHE A O 1
ATOM 736 N N . ASP A 1 96 ? -6.357 -9.183 -16.881 1.00 75.38 96 ASP A N 1
ATOM 737 C CA . ASP A 1 96 ? -7.461 -9.085 -15.919 1.00 75.38 96 ASP A CA 1
ATOM 738 C C . ASP A 1 96 ? -7.028 -9.388 -14.478 1.00 75.38 96 ASP A C 1
ATOM 740 O O . ASP A 1 96 ? -7.582 -8.839 -13.523 1.00 75.38 96 ASP A O 1
ATOM 744 N N . ALA A 1 97 ? -5.984 -10.203 -14.301 1.00 80.50 97 ALA A N 1
ATOM 745 C CA . ALA A 1 97 ? -5.468 -10.545 -12.983 1.00 80.50 97 ALA A CA 1
ATOM 746 C C . ALA A 1 97 ? -4.804 -9.349 -12.273 1.00 80.50 97 ALA A C 1
ATOM 748 O O . ALA A 1 97 ? -4.711 -9.344 -11.047 1.00 80.50 97 ALA A O 1
ATOM 749 N N . TYR A 1 98 ? -4.405 -8.298 -13.001 1.00 82.56 98 TYR A N 1
ATOM 750 C CA . TYR A 1 98 ? -3.888 -7.063 -12.396 1.00 82.56 98 TYR A CA 1
ATOM 751 C C . TYR A 1 98 ? -4.954 -6.325 -11.584 1.00 82.56 98 TYR A C 1
ATOM 753 O O . TYR A 1 98 ? -4.622 -5.624 -10.628 1.00 82.56 98 TYR A O 1
ATOM 761 N N . PHE A 1 99 ? -6.228 -6.492 -11.951 1.00 79.94 99 PHE A N 1
ATOM 762 C CA . PHE A 1 99 ? -7.366 -5.830 -11.315 1.00 79.94 99 PHE A CA 1
ATOM 763 C C . PHE A 1 99 ? -7.906 -6.590 -10.106 1.00 79.94 99 PHE A C 1
ATOM 765 O O . PHE A 1 99 ? -8.800 -6.082 -9.418 1.00 79.94 99 PHE A O 1
ATOM 772 N N . ASP A 1 100 ? -7.377 -7.783 -9.828 1.00 82.81 100 ASP A N 1
ATOM 773 C CA . ASP A 1 100 ? -7.732 -8.536 -8.636 1.00 82.81 100 ASP A CA 1
ATOM 774 C C . ASP A 1 100 ? -7.343 -7.724 -7.385 1.00 82.81 100 ASP A C 1
ATOM 776 O O . ASP A 1 100 ? -6.165 -7.411 -7.190 1.00 82.81 100 ASP A O 1
ATOM 780 N N . PRO A 1 101 ? -8.294 -7.381 -6.495 1.00 83.94 101 PRO A N 1
ATOM 781 C CA . PRO A 1 101 ? -7.994 -6.706 -5.237 1.00 83.94 101 PRO A CA 1
ATOM 782 C C . PRO A 1 101 ? -7.002 -7.457 -4.345 1.00 83.94 101 PRO A C 1
ATOM 784 O O . PRO A 1 101 ? -6.351 -6.821 -3.521 1.00 83.94 101 PRO A O 1
ATOM 787 N N . PHE A 1 102 ? -6.872 -8.780 -4.486 1.00 83.00 102 PHE A N 1
ATOM 788 C CA . PHE A 1 102 ? -5.883 -9.583 -3.762 1.00 83.00 102 PHE A CA 1
ATOM 789 C C . PHE A 1 102 ? -4.490 -9.573 -4.388 1.00 83.00 102 PHE A C 1
ATOM 791 O O . PHE A 1 102 ? -3.546 -9.994 -3.719 1.00 83.00 102 PHE A O 1
ATOM 798 N N . ALA A 1 103 ? -4.344 -9.096 -5.624 1.00 86.69 103 ALA A N 1
ATOM 799 C CA . ALA A 1 103 ? -3.059 -8.819 -6.259 1.00 86.69 103 ALA A CA 1
ATOM 800 C C . ALA A 1 103 ? -2.689 -7.331 -6.124 1.00 86.69 103 ALA A C 1
ATOM 802 O O . ALA A 1 103 ? -1.556 -7.008 -5.762 1.00 86.69 103 ALA A O 1
ATOM 803 N N . SER A 1 104 ? -3.665 -6.446 -6.330 1.00 88.50 104 SER A N 1
ATOM 804 C CA . SER A 1 104 ? -3.558 -4.984 -6.296 1.00 88.50 104 SER A CA 1
ATOM 805 C C . SER A 1 104 ? -4.449 -4.407 -5.178 1.00 88.50 104 SER A C 1
ATOM 807 O O . SER A 1 104 ? -5.580 -3.973 -5.430 1.00 88.50 104 SER A O 1
ATOM 809 N N . PRO A 1 105 ? -3.968 -4.365 -3.917 1.00 89.19 105 PRO A N 1
ATOM 810 C CA . PRO A 1 105 ? -4.775 -4.011 -2.741 1.00 89.19 105 PRO A CA 1
ATOM 811 C C . PRO A 1 105 ? -5.384 -2.620 -2.806 1.00 89.19 105 PRO A C 1
ATOM 813 O O . PRO A 1 105 ? -6.378 -2.331 -2.134 1.00 89.19 105 PRO A O 1
ATOM 816 N N . ILE A 1 106 ? -4.793 -1.730 -3.598 1.00 88.56 106 ILE A N 1
ATOM 817 C CA . ILE A 1 106 ? -5.313 -0.383 -3.767 1.00 88.56 106 ILE A CA 1
ATOM 818 C C . ILE A 1 106 ? -6.743 -0.391 -4.329 1.00 88.56 106 ILE A C 1
ATOM 820 O O . ILE A 1 106 ? -7.523 0.525 -4.050 1.00 88.56 106 ILE A O 1
ATOM 824 N N . HIS A 1 107 ? -7.128 -1.463 -5.034 1.00 85.81 107 HIS A N 1
ATOM 825 C CA . HIS A 1 107 ? -8.463 -1.649 -5.595 1.00 85.81 107 HIS A CA 1
ATOM 826 C C . HIS A 1 107 ? -9.553 -1.960 -4.562 1.00 85.81 107 HIS A C 1
ATOM 828 O O . HIS A 1 107 ? -10.740 -1.911 -4.892 1.00 85.81 107 HIS A O 1
ATOM 834 N N . PHE A 1 108 ? -9.203 -2.205 -3.296 1.00 86.75 108 PHE A N 1
ATOM 835 C CA . PHE A 1 108 ? -10.191 -2.168 -2.214 1.00 86.75 108 PHE A CA 1
ATOM 836 C C . PHE A 1 108 ? -10.705 -0.740 -1.963 1.00 86.75 108 PHE A C 1
ATOM 838 O O . PHE A 1 108 ? -11.865 -0.551 -1.598 1.00 86.75 108 PHE A O 1
ATOM 845 N N . PHE A 1 109 ? -9.874 0.282 -2.183 1.00 86.81 109 PHE A N 1
ATOM 846 C CA . PHE A 1 109 ? -10.174 1.663 -1.785 1.00 86.81 109 PHE A CA 1
ATOM 847 C C . PHE A 1 109 ? -10.449 2.619 -2.941 1.00 86.81 109 PHE A C 1
ATOM 849 O O . PHE A 1 109 ? -11.000 3.706 -2.731 1.00 86.81 109 PHE A O 1
ATOM 856 N N . ARG A 1 110 ? -10.035 2.256 -4.153 1.00 82.81 110 ARG A N 1
ATOM 857 C CA . ARG A 1 110 ? -10.334 3.013 -5.365 1.00 82.81 110 ARG A CA 1
ATOM 858 C C . ARG A 1 110 ? -10.627 2.088 -6.528 1.00 82.81 110 ARG A C 1
ATOM 860 O O . ARG A 1 110 ? -10.237 0.931 -6.536 1.00 82.81 110 ARG A O 1
ATOM 867 N N . THR A 1 111 ? -11.303 2.625 -7.528 1.00 75.88 111 THR A N 1
ATOM 868 C CA . THR A 1 111 ? -11.429 1.952 -8.816 1.00 75.88 111 THR A CA 1
ATOM 869 C C . THR A 1 111 ? -10.052 1.958 -9.499 1.00 75.88 111 THR A C 1
ATOM 871 O O . THR A 1 111 ? -9.323 2.951 -9.362 1.00 75.88 111 THR A O 1
ATOM 874 N N . PRO A 1 112 ? -9.658 0.883 -10.197 1.00 68.19 112 PRO A N 1
ATOM 875 C CA . PRO A 1 112 ? -8.550 0.946 -11.147 1.00 68.19 112 PRO A CA 1
ATOM 876 C C . PRO A 1 112 ? -8.781 2.126 -12.101 1.00 68.19 112 PRO A C 1
ATOM 878 O O . PRO A 1 112 ? -9.890 2.322 -12.590 1.00 68.19 112 PRO A O 1
ATOM 881 N N . GLY A 1 113 ? -7.773 2.977 -12.292 1.00 60.91 113 GLY A N 1
ATOM 882 C CA . GLY A 1 113 ? -7.903 4.232 -13.046 1.00 60.91 113 GLY A CA 1
ATOM 883 C C . GLY A 1 113 ? -8.071 4.061 -14.559 1.00 60.91 113 GLY A C 1
ATOM 884 O O . GLY A 1 113 ? -8.131 5.068 -15.257 1.00 60.91 113 GLY A O 1
ATOM 885 N N . ILE A 1 114 ? -8.139 2.819 -15.043 1.00 55.03 114 ILE A N 1
ATOM 886 C CA . ILE A 1 114 ? -8.295 2.462 -16.452 1.00 55.03 114 ILE A CA 1
ATOM 887 C C . ILE A 1 114 ? -9.784 2.288 -16.760 1.00 55.03 114 ILE A C 1
ATOM 889 O O . ILE A 1 114 ? -10.486 1.575 -16.038 1.00 55.03 114 ILE A O 1
ATOM 893 N N . SER A 1 115 ? -10.265 2.919 -17.831 1.00 50.88 115 SER A N 1
ATOM 894 C CA . SER A 1 115 ? -11.340 2.365 -18.659 1.00 50.88 115 SER A CA 1
ATOM 895 C C . SER A 1 115 ? -10.844 1.010 -19.167 1.00 50.88 115 SER A C 1
ATOM 897 O O . SER A 1 115 ? -10.106 0.935 -20.138 1.00 50.88 115 SER A O 1
ATOM 899 N N . TYR A 1 116 ? -11.113 -0.070 -18.435 1.00 45.66 116 TYR A N 1
ATOM 900 C CA . TYR A 1 116 ? -10.699 -1.398 -18.875 1.00 45.66 116 TYR A CA 1
ATOM 901 C C . TYR A 1 116 ? -11.790 -1.960 -19.776 1.00 45.66 116 TYR A C 1
ATOM 903 O O . TYR A 1 116 ? -12.954 -2.038 -19.385 1.00 45.66 116 TYR A O 1
ATOM 911 N N . SER A 1 117 ? -11.405 -2.324 -20.991 1.00 43.03 117 SER A N 1
ATOM 912 C CA . SER A 1 117 ? -12.230 -3.119 -21.879 1.00 43.03 117 SER A CA 1
ATOM 913 C C . SER A 1 117 ? -12.207 -4.568 -21.406 1.00 43.03 117 SER A C 1
ATOM 915 O O . SER A 1 117 ? -11.207 -5.263 -21.584 1.00 43.03 117 SER A O 1
ATOM 917 N N . VAL A 1 118 ? -13.288 -5.031 -20.786 1.00 43.41 118 VAL A N 1
ATOM 918 C CA . VAL A 1 118 ? -13.484 -6.470 -20.564 1.00 43.41 118 VAL A CA 1
ATOM 919 C C . VAL A 1 118 ? -14.083 -7.042 -21.843 1.00 43.41 118 VAL A C 1
ATOM 921 O O . VAL A 1 118 ? -15.052 -6.457 -22.333 1.00 43.41 118 VAL A O 1
ATOM 924 N N . PRO A 1 119 ? -13.586 -8.170 -22.379 1.00 41.12 119 PRO A N 1
ATOM 925 C CA . PRO A 1 119 ? -14.358 -8.941 -23.338 1.00 41.12 119 PRO A CA 1
ATOM 926 C C . PRO A 1 119 ? -15.670 -9.321 -22.653 1.00 41.12 119 PRO A C 1
ATOM 928 O O . PRO A 1 119 ? -15.660 -10.038 -21.650 1.00 41.12 119 PRO A O 1
ATOM 931 N N . ILE A 1 120 ? -16.801 -8.806 -23.136 1.00 48.00 120 ILE A N 1
ATOM 932 C CA . ILE A 1 120 ? -18.111 -9.245 -22.656 1.00 48.00 120 ILE A CA 1
ATOM 933 C C . ILE A 1 120 ? -18.245 -10.721 -23.021 1.00 48.00 120 ILE A C 1
ATOM 935 O O . ILE A 1 120 ? -18.576 -11.052 -24.158 1.00 48.00 120 ILE A O 1
ATOM 939 N N . ARG A 1 121 ? -17.902 -11.579 -22.058 1.00 48.03 121 ARG A N 1
ATOM 940 C CA . ARG A 1 121 ? -18.530 -12.850 -21.688 1.00 48.03 121 ARG A CA 1
ATOM 941 C C . ARG A 1 121 ? -17.492 -13.790 -21.068 1.00 48.03 121 ARG A C 1
ATOM 943 O O . ARG A 1 121 ? -16.637 -14.334 -21.763 1.00 48.03 121 ARG A O 1
ATOM 950 N N . THR A 1 122 ? -17.609 -14.029 -19.768 1.00 55.09 122 THR A N 1
ATOM 951 C CA . THR A 1 122 ? -17.001 -15.206 -19.128 1.00 55.09 122 THR A CA 1
ATOM 952 C C . THR A 1 122 ? -17.816 -16.465 -19.435 1.00 55.09 122 THR A C 1
ATOM 954 O O . THR A 1 122 ? -18.997 -16.358 -19.743 1.00 55.09 122 THR A O 1
ATOM 957 N N . GLU A 1 123 ? -17.222 -17.662 -19.366 1.00 51.19 123 GLU A N 1
ATOM 958 C CA . GLU A 1 123 ? -17.922 -18.941 -19.630 1.00 51.19 123 GLU A CA 1
ATOM 959 C C . GLU A 1 123 ? -19.210 -19.108 -18.790 1.00 51.19 123 GLU A C 1
ATOM 961 O O . GLU A 1 123 ? -20.205 -19.643 -19.279 1.00 51.19 123 GLU A O 1
ATOM 966 N N . ASP A 1 124 ? -19.235 -18.558 -17.571 1.00 51.56 124 ASP A N 1
ATOM 967 C CA . ASP A 1 124 ? -20.420 -18.517 -16.697 1.00 51.56 124 ASP A CA 1
ATOM 968 C C . ASP A 1 124 ? -21.573 -17.655 -17.256 1.00 51.56 124 ASP A C 1
ATOM 970 O O . ASP A 1 124 ? -22.748 -17.945 -17.004 1.00 51.56 124 ASP A O 1
ATOM 974 N N . ASP A 1 125 ? -21.269 -16.626 -18.057 1.00 56.69 125 ASP A N 1
ATOM 975 C CA . ASP A 1 125 ? -22.281 -15.803 -18.733 1.00 56.69 125 ASP A CA 1
ATOM 976 C C . ASP A 1 125 ? -22.917 -16.571 -19.902 1.00 56.69 125 ASP A C 1
ATOM 978 O O . ASP A 1 125 ? -24.121 -16.460 -20.129 1.00 56.69 125 ASP A O 1
ATOM 982 N N . TRP A 1 126 ? -22.138 -17.412 -20.601 1.00 56.06 126 TRP A N 1
ATOM 983 C CA . TRP A 1 126 ? -22.648 -18.296 -21.662 1.00 56.06 126 TRP A CA 1
ATOM 984 C C . TRP A 1 126 ? -23.536 -19.400 -21.082 1.00 56.06 126 TRP A C 1
ATOM 986 O O . TRP A 1 126 ? -24.551 -19.754 -21.675 1.00 56.06 126 TRP A O 1
ATOM 996 N N . ALA A 1 127 ? -23.180 -19.927 -19.908 1.00 57.59 127 ALA A N 1
ATOM 997 C CA . ALA A 1 127 ? -23.953 -20.960 -19.220 1.00 57.59 127 ALA A CA 1
ATOM 998 C C . ALA A 1 127 ? -25.295 -20.450 -18.657 1.00 57.59 127 ALA A C 1
ATOM 1000 O O . ALA A 1 127 ? -26.168 -21.255 -18.324 1.00 57.59 127 ALA A O 1
ATOM 1001 N N . SER A 1 128 ? -25.463 -19.127 -18.552 1.00 62.62 128 SER A N 1
ATOM 1002 C CA . SER A 1 128 ? -26.661 -18.479 -18.009 1.00 62.62 128 SER A CA 1
ATOM 1003 C C . SER A 1 128 ? -27.671 -18.040 -19.083 1.00 62.62 128 SER A C 1
ATOM 1005 O O . SER A 1 128 ? -28.796 -17.669 -18.740 1.00 62.62 128 SER A O 1
ATOM 1007 N N . GLU A 1 129 ? -27.316 -18.085 -20.373 1.00 52.69 129 GLU A N 1
ATOM 1008 C CA . GLU A 1 129 ? -28.235 -17.772 -21.473 1.00 52.69 129 GLU A CA 1
ATOM 1009 C C . GLU A 1 129 ? -29.108 -18.998 -21.815 1.00 52.69 129 GLU A C 1
ATOM 1011 O O . GLU A 1 129 ? -28.621 -20.093 -22.097 1.00 52.69 129 GLU A O 1
ATOM 1016 N N . ALA A 1 130 ? -30.435 -18.825 -21.791 1.00 55.47 130 ALA A N 1
ATOM 1017 C CA . ALA A 1 130 ? -31.362 -19.842 -22.285 1.00 55.47 130 ALA A CA 1
ATOM 1018 C C . ALA A 1 130 ? -31.171 -20.021 -23.806 1.00 55.47 130 ALA A C 1
ATOM 1020 O O . ALA A 1 130 ? -30.978 -19.024 -24.506 1.00 55.47 130 ALA A O 1
ATOM 1021 N N . PRO A 1 131 ? -31.240 -21.255 -24.340 1.00 47.09 131 PRO A N 1
ATOM 1022 C CA . PRO A 1 131 ? -30.934 -21.514 -25.742 1.00 47.09 131 PRO A CA 1
ATOM 1023 C C . PRO A 1 131 ? -31.942 -20.788 -26.638 1.00 47.09 131 PRO A C 1
ATOM 1025 O O . PRO A 1 131 ? -33.121 -21.136 -26.661 1.00 47.09 131 PRO A O 1
ATOM 1028 N N . ASN A 1 132 ? -31.479 -19.778 -27.374 1.00 51.03 132 ASN A N 1
ATOM 1029 C CA . ASN A 1 132 ? -32.253 -19.121 -28.422 1.00 51.03 132 ASN A CA 1
ATOM 1030 C C . ASN A 1 132 ? -31.804 -19.670 -29.784 1.00 51.03 132 ASN A C 1
ATOM 1032 O O . ASN A 1 132 ? -30.611 -19.737 -30.070 1.00 51.03 132 ASN A O 1
ATOM 1036 N N . GLU A 1 133 ? -32.759 -20.057 -30.631 1.00 49.25 133 GLU A N 1
ATOM 1037 C CA . GLU A 1 133 ? -32.560 -20.792 -31.896 1.00 49.25 133 GLU A CA 1
ATOM 1038 C C . GLU A 1 133 ? -31.903 -19.991 -33.045 1.00 49.25 133 GLU A C 1
ATOM 1040 O O . GLU A 1 133 ? -32.037 -20.350 -34.212 1.00 49.25 133 GLU A O 1
ATOM 1045 N N . TYR A 1 134 ? -31.148 -18.928 -32.764 1.00 44.50 134 TYR A N 1
ATOM 1046 C CA . TYR A 1 134 ? -30.452 -18.146 -33.790 1.00 44.50 134 TYR A CA 1
ATOM 1047 C C . TYR A 1 134 ? -28.939 -18.141 -33.551 1.00 44.50 134 TYR A C 1
ATOM 1049 O O . TYR A 1 134 ? -28.372 -17.222 -32.969 1.00 44.50 134 TYR A O 1
ATOM 1057 N N . ASN A 1 135 ? -28.280 -19.188 -34.055 1.00 52.06 135 ASN A N 1
ATOM 1058 C CA . ASN A 1 135 ? -26.844 -19.181 -34.316 1.00 52.06 135 ASN A CA 1
ATOM 1059 C C . ASN A 1 135 ? -26.569 -18.281 -35.524 1.00 52.06 135 ASN A C 1
ATOM 1061 O O . ASN A 1 135 ? -26.779 -18.691 -36.666 1.00 52.06 135 ASN A O 1
ATOM 1065 N N . PHE A 1 136 ? -26.059 -17.078 -35.276 1.00 38.97 136 PHE A N 1
ATOM 1066 C CA . PHE A 1 136 ? -25.361 -16.304 -36.292 1.00 38.97 136 PHE A CA 1
ATOM 1067 C C . PHE A 1 136 ? -23.890 -16.229 -35.881 1.00 38.97 136 PHE A C 1
ATOM 1069 O O . PHE A 1 136 ? -23.530 -15.549 -34.923 1.00 38.97 136 PHE A O 1
ATOM 1076 N N . MET A 1 137 ? -23.045 -16.984 -36.589 1.00 47.16 137 MET A N 1
ATOM 1077 C CA . MET A 1 137 ? -21.630 -16.646 -36.706 1.00 47.16 137 MET A CA 1
ATOM 1078 C C . MET A 1 137 ? -21.554 -15.279 -37.393 1.00 47.16 137 MET A C 1
ATOM 1080 O O . MET A 1 137 ? -21.460 -15.221 -38.611 1.00 47.16 137 MET A O 1
ATOM 1084 N N . ASP A 1 138 ? -21.614 -14.198 -36.626 1.00 40.50 138 ASP A N 1
ATOM 1085 C CA . ASP A 1 138 ? -21.112 -12.897 -37.055 1.00 40.50 138 ASP A CA 1
ATOM 1086 C C . ASP A 1 138 ? -20.168 -12.386 -35.972 1.00 40.50 138 ASP A C 1
ATOM 1088 O O . ASP A 1 138 ? -20.554 -12.195 -34.822 1.00 40.50 138 ASP A O 1
ATOM 1092 N N . SER A 1 139 ? -18.905 -12.242 -36.370 1.00 46.41 139 SER A N 1
ATOM 1093 C CA . SER A 1 139 ? -17.937 -11.269 -35.866 1.00 46.41 139 SER A CA 1
ATOM 1094 C C . SER A 1 139 ? -18.055 -10.918 -34.381 1.00 46.41 139 SER A C 1
ATOM 1096 O O . SER A 1 139 ? -18.583 -9.870 -34.016 1.00 46.41 139 SER A O 1
ATOM 1098 N N . ILE A 1 140 ? -17.494 -11.768 -33.515 1.00 50.19 140 ILE A N 1
ATOM 1099 C CA . ILE A 1 140 ? -17.236 -11.409 -32.114 1.00 50.19 140 ILE A CA 1
ATOM 1100 C C . ILE A 1 140 ? -16.038 -10.449 -32.101 1.00 50.19 140 ILE A C 1
ATOM 1102 O O . ILE A 1 140 ? -14.924 -10.819 -31.732 1.00 50.19 140 ILE A O 1
ATOM 1106 N N . GLU A 1 141 ? -16.242 -9.212 -32.550 1.00 45.62 141 GLU A N 1
ATOM 1107 C CA . GLU A 1 141 ? -15.426 -8.122 -32.028 1.00 45.62 141 GLU A CA 1
ATOM 1108 C C . GLU A 1 141 ? -15.738 -8.029 -30.529 1.00 45.62 141 GLU A C 1
ATOM 1110 O O . GLU A 1 141 ? -16.916 -8.032 -30.150 1.00 45.62 141 GLU A O 1
ATOM 1115 N N . PRO A 1 142 ? -14.724 -8.031 -29.646 1.00 42.09 142 PRO A N 1
ATOM 1116 C CA . PRO A 1 142 ? -14.963 -7.950 -28.216 1.00 42.09 142 PRO A CA 1
ATOM 1117 C C . PRO A 1 142 ? -15.697 -6.641 -27.933 1.00 42.09 142 PRO A C 1
ATOM 1119 O O . PRO A 1 142 ? -15.130 -5.559 -28.070 1.00 42.09 142 PRO A O 1
ATOM 1122 N N . VAL A 1 143 ? -16.972 -6.733 -27.555 1.00 42.62 143 VAL A N 1
ATOM 1123 C CA . VAL A 1 143 ? -17.747 -5.565 -27.139 1.00 42.62 143 VAL A CA 1
ATOM 1124 C C . VAL A 1 143 ? -17.068 -5.016 -25.885 1.00 42.62 143 VAL A C 1
ATOM 1126 O O . VAL A 1 143 ? -17.033 -5.682 -24.852 1.00 42.62 143 VAL A O 1
ATOM 1129 N N . LEU A 1 144 ? -16.465 -3.832 -26.000 1.00 48.31 144 LEU A N 1
ATOM 1130 C CA . LEU A 1 144 ? -15.725 -3.174 -24.925 1.00 48.31 144 LEU A CA 1
ATOM 1131 C C . LEU A 1 144 ? -16.739 -2.468 -24.007 1.00 48.31 144 LEU A C 1
ATOM 1133 O O . LEU A 1 144 ? -17.292 -1.433 -24.375 1.00 48.31 144 LEU A O 1
ATOM 1137 N N . GLU A 1 145 ? -17.026 -3.014 -22.820 1.00 43.47 145 GLU A N 1
ATOM 1138 C CA . GLU A 1 145 ? -17.904 -2.332 -21.854 1.00 43.47 145 GLU A CA 1
ATOM 1139 C C . GLU A 1 145 ? -17.101 -1.390 -20.942 1.00 43.47 145 GLU A C 1
ATOM 1141 O O . GLU A 1 145 ? -16.393 -1.830 -20.034 1.00 43.47 145 GLU A O 1
ATOM 1146 N N . GLU A 1 146 ? -17.260 -0.074 -21.114 1.00 46.91 146 GLU A N 1
ATOM 1147 C CA . GLU A 1 146 ? -16.788 0.907 -20.132 1.00 46.91 146 GLU A CA 1
ATOM 1148 C C . GLU A 1 146 ? -17.623 0.821 -18.844 1.00 46.91 146 GLU A C 1
ATOM 1150 O O . GLU A 1 146 ? -18.681 1.445 -18.691 1.00 46.91 146 GLU A O 1
ATOM 1155 N N . ARG A 1 147 ? -17.147 0.060 -17.856 1.00 42.97 147 ARG A N 1
ATOM 1156 C CA . ARG A 1 147 ? -17.838 -0.022 -16.565 1.00 42.97 147 ARG A CA 1
ATOM 1157 C C . ARG A 1 147 ? -17.738 1.291 -15.791 1.00 42.97 147 ARG A C 1
ATOM 1159 O O . ARG A 1 147 ? -16.658 1.808 -15.497 1.00 42.97 147 ARG A O 1
ATOM 1166 N N . ARG A 1 148 ? -18.901 1.814 -15.380 1.00 41.50 148 ARG A N 1
ATOM 1167 C CA . ARG A 1 148 ? -19.000 3.054 -14.596 1.00 41.50 148 ARG A CA 1
ATOM 1168 C C . ARG A 1 148 ? -18.185 2.973 -13.304 1.00 41.50 148 ARG A C 1
ATOM 1170 O O . ARG A 1 148 ? -18.335 2.059 -12.492 1.00 41.50 148 ARG A O 1
ATOM 1177 N N . ARG A 1 149 ? -17.394 4.028 -13.084 1.00 49.19 149 ARG A N 1
ATOM 1178 C CA . ARG A 1 149 ? -16.645 4.340 -11.858 1.00 49.19 149 ARG A CA 1
ATOM 1179 C C . ARG A 1 149 ? -17.565 4.342 -10.633 1.00 49.19 149 ARG A C 1
ATOM 1181 O O . ARG A 1 149 ? -18.124 5.376 -10.273 1.00 49.19 149 ARG A O 1
ATOM 1188 N N . SER A 1 150 ? -17.696 3.216 -9.945 1.00 45.56 150 SER A N 1
ATOM 1189 C CA . SER A 1 150 ? -18.163 3.227 -8.560 1.00 45.56 150 SER A CA 1
ATOM 1190 C C . SER A 1 150 ? -16.940 3.199 -7.653 1.00 45.56 150 SER A C 1
ATOM 1192 O O . SER A 1 150 ? -16.115 2.288 -7.715 1.00 45.56 150 SER A O 1
ATOM 1194 N N . TYR A 1 151 ? -16.782 4.240 -6.834 1.00 57.03 151 TYR A N 1
ATOM 1195 C CA . TYR A 1 151 ? -15.750 4.255 -5.803 1.00 57.03 151 TYR A CA 1
ATOM 1196 C C . TYR A 1 151 ? -15.966 3.049 -4.892 1.00 57.03 151 TYR A C 1
ATOM 1198 O O . TYR A 1 151 ? -16.974 2.994 -4.183 1.00 57.03 151 TYR A O 1
ATOM 1206 N N . ARG A 1 152 ? -15.021 2.106 -4.885 1.00 67.38 152 ARG A N 1
ATOM 1207 C CA . ARG A 1 152 ? -15.049 0.995 -3.934 1.00 67.38 152 ARG A CA 1
ATOM 1208 C C . ARG A 1 152 ? -14.822 1.550 -2.531 1.00 67.38 152 ARG A C 1
ATOM 1210 O O . ARG A 1 152 ? -13.852 2.257 -2.263 1.00 67.38 152 ARG A O 1
ATOM 1217 N N . ARG A 1 153 ? -15.796 1.317 -1.651 1.00 72.62 153 ARG A N 1
ATOM 1218 C CA . ARG A 1 153 ? -15.792 1.790 -0.263 1.00 72.62 153 ARG A CA 1
ATOM 1219 C C . ARG A 1 153 ? -15.505 0.597 0.632 1.00 72.62 153 ARG A C 1
ATOM 1221 O O . ARG A 1 153 ? -16.430 -0.089 1.051 1.00 72.62 153 ARG A O 1
ATOM 1228 N N . TYR A 1 154 ? -14.222 0.347 0.873 1.00 80.81 154 TYR A N 1
ATOM 1229 C CA . TYR A 1 154 ? -13.776 -0.703 1.778 1.00 80.81 154 TYR A CA 1
ATOM 1230 C C . TYR A 1 154 ? -13.176 -0.125 3.071 1.00 80.81 154 TYR A C 1
ATOM 1232 O O . TYR A 1 154 ? -12.410 0.839 2.977 1.00 80.81 154 TYR A O 1
ATOM 1240 N N . PRO A 1 155 ? -13.462 -0.713 4.247 1.00 84.44 155 PRO A N 1
ATOM 1241 C CA . PRO A 1 155 ? -14.579 -1.628 4.453 1.00 84.44 155 PRO A CA 1
ATOM 1242 C C . PRO A 1 155 ? -15.921 -0.883 4.295 1.00 84.44 155 PRO A C 1
ATOM 1244 O O . PRO A 1 155 ? -15.955 0.347 4.438 1.00 84.44 155 PRO A O 1
ATOM 1247 N N . PRO A 1 156 ? -17.024 -1.588 3.983 1.00 81.50 156 PRO A N 1
ATOM 1248 C CA . PRO A 1 156 ? -18.335 -0.961 3.887 1.00 81.50 156 PRO A CA 1
ATOM 1249 C C . PRO A 1 156 ? -18.740 -0.312 5.215 1.00 81.50 156 PRO A C 1
ATOM 1251 O O . PRO A 1 156 ? -18.632 -0.915 6.286 1.00 81.50 156 PRO A O 1
ATOM 1254 N N . THR A 1 157 ? -19.211 0.932 5.142 1.00 80.06 157 THR A N 1
ATOM 1255 C CA . THR A 1 157 ? -19.648 1.693 6.317 1.00 80.06 157 THR A CA 1
ATOM 1256 C C . THR A 1 157 ? -20.820 0.994 7.004 1.00 80.06 157 THR A C 1
ATOM 1258 O O . THR A 1 157 ? -21.707 0.464 6.342 1.00 80.06 157 THR A O 1
ATOM 1261 N N . GLY A 1 158 ? -20.832 0.994 8.338 1.00 75.38 158 GLY A N 1
ATOM 1262 C CA . GLY A 1 158 ? -21.912 0.393 9.129 1.00 75.38 158 GLY A CA 1
ATOM 1263 C C . GLY A 1 158 ? -21.794 -1.119 9.339 1.00 75.38 158 GLY A C 1
ATOM 1264 O O . GLY A 1 158 ? -22.505 -1.658 10.178 1.00 75.38 158 GLY A O 1
ATOM 1265 N N . MET A 1 159 ? -20.852 -1.802 8.676 1.00 79.38 159 MET A N 1
ATOM 1266 C CA . MET A 1 159 ? -20.586 -3.226 8.921 1.00 79.38 159 MET A CA 1
ATOM 1267 C C . MET A 1 159 ? -19.703 -3.485 10.147 1.00 79.38 159 MET A C 1
ATOM 1269 O O . MET A 1 159 ? -19.330 -4.620 10.383 1.00 79.38 159 MET A O 1
ATOM 1273 N N . GLY A 1 160 ? -19.282 -2.468 10.906 1.00 75.38 160 GLY A N 1
ATOM 1274 C CA . GLY A 1 160 ? -18.438 -2.662 12.098 1.00 75.38 160 GLY A CA 1
ATOM 1275 C C . GLY A 1 160 ? -17.069 -3.315 11.835 1.00 75.38 160 GLY A C 1
ATOM 1276 O O . GLY A 1 160 ? -16.378 -3.681 12.785 1.00 75.38 160 GLY A O 1
ATOM 1277 N N . LEU A 1 161 ? -16.672 -3.461 10.566 1.00 81.12 161 LEU A N 1
ATOM 1278 C CA . LEU A 1 161 ? -15.380 -3.997 10.155 1.00 81.12 161 LEU A CA 1
ATOM 1279 C C . LEU A 1 161 ? -14.294 -2.952 10.401 1.00 81.12 161 LEU A C 1
ATOM 1281 O O . LEU A 1 161 ? -14.420 -1.794 9.995 1.00 81.12 161 LEU A O 1
ATOM 1285 N N . ARG A 1 162 ? -13.203 -3.366 11.045 1.00 83.62 162 ARG A N 1
ATOM 1286 C CA . ARG A 1 162 ? -12.069 -2.492 11.351 1.00 83.62 162 ARG A CA 1
ATOM 1287 C C . ARG A 1 162 ? -10.800 -3.012 10.694 1.00 83.62 162 ARG A C 1
ATOM 1289 O O . ARG A 1 162 ? -10.375 -4.129 10.969 1.00 83.62 162 ARG A O 1
ATOM 1296 N N . LEU A 1 163 ? -10.165 -2.150 9.902 1.00 88.25 163 LEU A N 1
ATOM 1297 C CA . LEU A 1 163 ? -8.826 -2.395 9.363 1.00 88.25 163 LEU A CA 1
ATOM 1298 C C . LEU A 1 163 ? -7.805 -2.532 10.506 1.00 88.25 163 LEU A C 1
ATOM 1300 O O . LEU A 1 163 ? -8.011 -1.916 11.553 1.00 88.25 163 LEU A O 1
ATOM 1304 N N . PRO A 1 164 ? -6.713 -3.291 10.338 1.00 89.81 164 PRO A N 1
ATOM 1305 C CA . PRO A 1 164 ? -5.627 -3.360 11.315 1.00 89.81 164 PRO A CA 1
ATOM 1306 C C . PRO A 1 164 ? -4.921 -2.011 11.476 1.00 89.81 164 PRO A C 1
ATOM 1308 O O . PRO A 1 164 ? -4.970 -1.153 10.591 1.00 89.81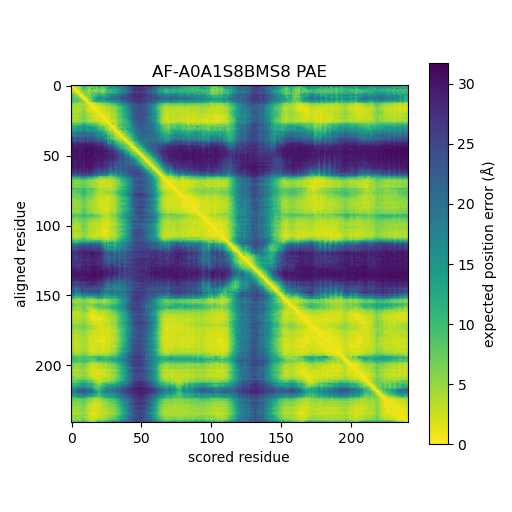 164 PRO A O 1
ATOM 1311 N N . VAL A 1 165 ? -4.204 -1.842 12.588 1.00 92.62 165 VAL A N 1
ATOM 1312 C CA . VAL A 1 165 ? -3.198 -0.777 12.695 1.00 92.62 165 VAL A CA 1
ATOM 1313 C C . VAL A 1 165 ? -2.101 -1.071 11.670 1.00 92.62 165 VAL A C 1
ATOM 1315 O O . VAL A 1 165 ? -1.501 -2.144 11.686 1.00 92.62 165 VAL A O 1
ATOM 1318 N N . LEU A 1 166 ? -1.848 -0.142 10.756 1.00 93.44 166 LEU A N 1
ATOM 1319 C CA . LEU A 1 166 ? -0.972 -0.357 9.611 1.00 93.44 166 LEU A CA 1
ATOM 1320 C C . LEU A 1 166 ? 0.227 0.586 9.672 1.00 93.44 166 LEU A C 1
ATOM 1322 O O . LEU A 1 166 ? 0.076 1.800 9.790 1.00 93.44 166 LEU A O 1
ATOM 1326 N N . THR A 1 167 ? 1.428 0.046 9.505 1.00 94.00 167 THR A N 1
ATOM 1327 C CA . THR A 1 167 ? 2.605 0.848 9.174 1.00 94.00 167 THR A CA 1
ATOM 1328 C C . THR A 1 167 ? 3.175 0.397 7.837 1.00 94.00 167 THR A C 1
ATOM 1330 O O . THR A 1 167 ? 3.421 -0.788 7.617 1.00 94.00 167 THR A O 1
ATOM 1333 N N . VAL A 1 168 ? 3.360 1.343 6.923 1.00 93.94 168 VAL A N 1
ATOM 1334 C CA . VAL A 1 168 ? 3.975 1.100 5.619 1.00 93.94 168 VAL A CA 1
ATOM 1335 C C . VAL A 1 168 ? 5.334 1.781 5.610 1.00 93.94 168 VAL A C 1
ATOM 1337 O O . VAL A 1 168 ? 5.412 2.982 5.856 1.00 93.94 168 VAL A O 1
ATOM 1340 N N . SER A 1 169 ? 6.403 1.033 5.358 1.00 92.88 169 SER A N 1
ATOM 1341 C CA . SER A 1 169 ? 7.726 1.593 5.100 1.00 92.88 169 SER A CA 1
ATOM 1342 C C . SER A 1 169 ? 8.021 1.607 3.610 1.00 92.88 169 SER A C 1
ATOM 1344 O O . SER A 1 169 ? 7.726 0.638 2.914 1.00 92.88 169 SER A O 1
ATOM 1346 N N . VAL A 1 170 ? 8.583 2.706 3.119 1.00 92.56 170 VAL A N 1
ATOM 1347 C CA . VAL A 1 170 ? 8.810 2.925 1.689 1.00 92.56 170 VAL A CA 1
ATOM 1348 C C . VAL A 1 170 ? 10.154 3.610 1.485 1.00 92.56 170 VAL A C 1
ATOM 1350 O O . VAL A 1 170 ? 10.476 4.544 2.215 1.00 92.56 170 VAL A O 1
ATOM 1353 N N . GLY A 1 171 ? 10.941 3.138 0.521 1.00 91.06 171 GLY A N 1
ATOM 1354 C CA . GLY A 1 171 ? 12.184 3.794 0.116 1.00 91.06 171 GLY A CA 1
ATOM 1355 C C . GLY A 1 171 ? 11.932 5.101 -0.637 1.00 91.06 171 GLY A C 1
ATOM 1356 O O . GLY A 1 171 ? 11.113 5.119 -1.552 1.00 91.06 171 GLY A O 1
ATOM 1357 N N . GLU A 1 172 ? 12.644 6.170 -0.293 1.00 90.38 172 GLU A N 1
ATOM 1358 C CA . GLU A 1 172 ? 12.579 7.474 -0.974 1.00 90.38 172 GLU A CA 1
ATOM 1359 C C . GLU A 1 172 ? 13.016 7.397 -2.442 1.00 90.38 172 GLU A C 1
ATOM 1361 O O . GLU A 1 172 ? 12.513 8.139 -3.280 1.00 90.38 172 GLU A O 1
ATOM 1366 N N . GLU A 1 173 ? 13.912 6.462 -2.760 1.00 90.75 173 GLU A N 1
ATOM 1367 C CA . GLU A 1 173 ? 14.397 6.191 -4.116 1.00 90.75 173 GLU A CA 1
ATOM 1368 C C . GLU A 1 173 ? 13.746 4.937 -4.720 1.00 90.75 173 GLU A C 1
ATOM 1370 O O . GLU A 1 173 ? 14.278 4.328 -5.648 1.00 90.75 173 GLU A O 1
ATOM 1375 N N . SER A 1 174 ? 12.615 4.490 -4.167 1.00 90.81 174 SER A N 1
ATOM 1376 C CA . SER A 1 174 ? 11.875 3.342 -4.686 1.00 90.81 174 SER A CA 1
ATOM 1377 C C . SER A 1 174 ? 10.913 3.759 -5.798 1.00 90.81 174 SER A C 1
ATOM 1379 O O . SER A 1 174 ? 10.176 4.732 -5.666 1.00 90.81 174 SER A O 1
ATOM 1381 N N . MET A 1 175 ? 10.810 2.952 -6.854 1.00 91.50 175 MET A N 1
ATOM 1382 C CA . MET A 1 175 ? 9.756 3.111 -7.871 1.00 91.50 175 MET A CA 1
ATOM 1383 C C . MET A 1 175 ? 8.336 2.887 -7.336 1.00 91.50 175 MET A C 1
ATOM 1385 O O . MET A 1 175 ? 7.363 3.261 -7.981 1.00 91.50 175 MET A O 1
ATOM 1389 N N . LEU A 1 176 ? 8.213 2.237 -6.174 1.00 92.19 176 LEU A N 1
ATOM 1390 C CA . LEU A 1 176 ? 6.937 1.974 -5.508 1.00 92.19 176 LEU A CA 1
ATOM 1391 C C . LEU A 1 176 ? 6.555 3.108 -4.548 1.00 92.19 176 LEU A C 1
ATOM 1393 O O . LEU A 1 176 ? 5.572 2.978 -3.815 1.00 92.19 176 LEU A O 1
ATOM 1397 N N . PHE A 1 177 ? 7.324 4.205 -4.533 1.00 92.31 177 PHE A N 1
ATOM 1398 C CA . PHE A 1 177 ? 7.131 5.307 -3.600 1.00 92.31 177 PHE A CA 1
ATOM 1399 C C . PHE A 1 177 ? 5.711 5.869 -3.657 1.00 92.31 177 PHE A C 1
ATOM 1401 O O . PHE A 1 177 ? 5.000 5.856 -2.648 1.00 92.31 177 PHE A O 1
ATOM 1408 N N . ASP A 1 178 ? 5.261 6.254 -4.854 1.00 91.75 178 ASP A N 1
ATOM 1409 C CA . ASP A 1 178 ? 3.936 6.855 -5.027 1.00 91.75 178 ASP A CA 1
ATOM 1410 C C . ASP A 1 178 ? 2.819 5.874 -4.662 1.00 91.75 178 ASP A C 1
ATOM 1412 O O . ASP A 1 178 ? 1.824 6.270 -4.059 1.00 91.75 178 ASP A O 1
ATOM 1416 N N . GLN A 1 179 ? 2.980 4.582 -4.977 1.00 91.31 179 GLN A N 1
ATOM 1417 C CA . GLN A 1 179 ? 1.988 3.560 -4.633 1.00 91.31 179 GLN A CA 1
ATOM 1418 C C . GLN A 1 179 ? 1.859 3.386 -3.115 1.00 91.31 179 GLN A C 1
ATOM 1420 O O . GLN A 1 179 ? 0.748 3.269 -2.591 1.00 91.31 179 GLN A O 1
ATOM 1425 N N . GLY A 1 180 ? 2.986 3.384 -2.400 1.00 93.25 180 GLY A N 1
ATOM 1426 C CA . GLY A 1 180 ? 3.013 3.292 -0.944 1.00 93.25 180 GLY A CA 1
ATOM 1427 C C . GLY A 1 180 ? 2.364 4.503 -0.271 1.00 93.25 180 GLY A C 1
ATOM 1428 O O . GLY A 1 180 ? 1.535 4.332 0.631 1.00 93.25 180 GLY A O 1
ATOM 1429 N N . GLU A 1 181 ? 2.675 5.718 -0.737 1.00 93.81 181 GLU A N 1
ATOM 1430 C CA . GLU A 1 181 ? 2.007 6.944 -0.278 1.00 93.81 181 GLU A CA 1
ATOM 1431 C C . GLU A 1 181 ? 0.505 6.911 -0.565 1.00 93.81 181 GLU A C 1
ATOM 1433 O O . GLU A 1 181 ? -0.319 7.225 0.305 1.00 93.81 181 GLU A O 1
ATOM 1438 N N . GLU A 1 182 ? 0.133 6.499 -1.777 1.00 92.12 182 GLU A N 1
ATOM 1439 C CA . GLU A 1 182 ? -1.256 6.441 -2.198 1.00 92.12 182 GLU A CA 1
ATOM 1440 C C . GLU A 1 182 ? -2.059 5.460 -1.338 1.00 92.12 182 GLU A C 1
ATOM 1442 O O . GLU A 1 182 ? -3.146 5.804 -0.858 1.00 92.12 182 GLU A O 1
ATOM 1447 N N . LEU A 1 183 ? -1.509 4.269 -1.092 1.00 92.75 183 LEU A N 1
ATOM 1448 C CA . LEU A 1 183 ? -2.119 3.260 -0.237 1.00 92.75 183 LEU A CA 1
ATOM 1449 C C . LEU A 1 183 ? -2.357 3.813 1.170 1.00 92.75 183 LEU A C 1
ATOM 1451 O O . LEU A 1 183 ? -3.481 3.741 1.664 1.00 92.75 183 LEU A O 1
ATOM 1455 N N . VAL A 1 184 ? -1.347 4.422 1.804 1.00 94.94 184 VAL A N 1
ATOM 1456 C CA . VAL A 1 184 ? -1.498 5.011 3.147 1.00 94.94 184 VAL A CA 1
ATOM 1457 C C . VAL A 1 184 ? -2.581 6.086 3.156 1.00 94.94 184 VAL A C 1
ATOM 1459 O O . VAL A 1 184 ? -3.441 6.087 4.040 1.00 94.94 184 VAL A O 1
ATOM 1462 N N . ARG A 1 185 ? -2.594 6.974 2.158 1.00 94.00 185 ARG A N 1
ATOM 1463 C CA . ARG A 1 185 ? -3.610 8.026 2.027 1.00 94.00 185 ARG A CA 1
ATOM 1464 C C . ARG A 1 185 ? -5.022 7.443 1.907 1.00 94.00 185 ARG A C 1
ATOM 1466 O O . ARG A 1 185 ? -5.966 7.983 2.485 1.00 94.00 185 ARG A O 1
ATOM 1473 N N . LEU A 1 186 ? -5.189 6.367 1.140 1.00 91.50 186 LEU A N 1
ATOM 1474 C CA . LEU A 1 186 ? -6.479 5.708 0.935 1.00 91.50 186 LEU A CA 1
ATOM 1475 C C . LEU A 1 186 ? -6.943 4.930 2.172 1.00 91.50 186 LEU A C 1
ATOM 1477 O O . LEU A 1 186 ? -8.114 5.037 2.539 1.00 91.50 186 LEU A O 1
ATOM 1481 N N . VAL A 1 187 ? -6.034 4.228 2.852 1.00 91.94 187 VAL A N 1
ATOM 1482 C CA . VAL A 1 187 ? -6.319 3.538 4.118 1.00 91.94 187 VAL A CA 1
ATOM 1483 C C . VAL A 1 187 ? -6.703 4.553 5.195 1.00 91.94 187 VAL A C 1
ATOM 1485 O O . VAL A 1 187 ? -7.723 4.365 5.850 1.00 91.94 187 VAL A O 1
ATOM 1488 N N . LYS A 1 188 ? -5.974 5.671 5.333 1.00 93.06 188 LYS A N 1
ATOM 1489 C CA . LYS A 1 188 ? -6.333 6.755 6.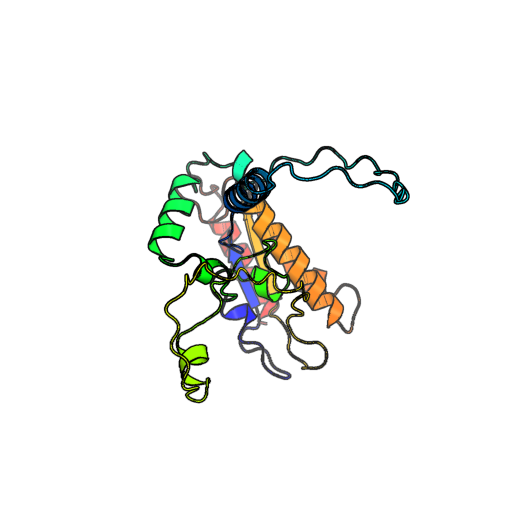266 1.00 93.06 188 LYS A CA 1
ATOM 1490 C C . LYS A 1 188 ? -7.743 7.272 6.013 1.00 93.06 188 LYS A C 1
ATOM 1492 O O . LYS A 1 188 ? -8.579 7.244 6.906 1.00 93.06 188 LYS A O 1
ATOM 1497 N N . ARG A 1 189 ? -8.041 7.616 4.756 1.00 90.25 189 ARG A N 1
ATOM 1498 C CA . ARG A 1 189 ? -9.380 8.050 4.335 1.00 90.25 189 ARG A CA 1
ATOM 1499 C C . ARG A 1 189 ? -10.459 7.012 4.660 1.00 90.25 189 ARG A C 1
ATOM 1501 O O . ARG A 1 189 ? -11.597 7.384 4.924 1.00 90.25 189 ARG A O 1
ATOM 1508 N N . SER A 1 190 ? -10.143 5.724 4.568 1.00 89.31 190 SER A N 1
ATOM 1509 C CA . SER A 1 190 ? -11.066 4.646 4.925 1.00 89.31 190 SER A CA 1
ATOM 1510 C C . SER A 1 190 ? -11.289 4.551 6.440 1.00 89.31 190 SER A C 1
ATOM 1512 O O . SER A 1 190 ? -12.431 4.403 6.879 1.00 89.31 190 SER A O 1
ATOM 1514 N N . VAL A 1 191 ? -10.227 4.700 7.236 1.00 89.88 191 VAL A N 1
ATOM 1515 C CA . VAL A 1 191 ? -10.317 4.741 8.699 1.00 89.88 191 VAL A CA 1
ATOM 1516 C C . VAL A 1 191 ? -11.113 5.960 9.150 1.00 89.88 191 VAL A C 1
ATOM 1518 O O . VAL A 1 191 ? -12.072 5.769 9.879 1.00 89.88 191 VAL A O 1
ATOM 1521 N N . ASP A 1 192 ? -10.817 7.166 8.658 1.00 89.25 192 ASP A N 1
ATOM 1522 C CA . ASP A 1 192 ? -11.531 8.398 9.041 1.00 89.25 192 ASP A CA 1
ATOM 1523 C C . ASP A 1 192 ? -13.037 8.317 8.775 1.00 89.25 192 ASP A C 1
ATOM 1525 O O . ASP A 1 192 ? -13.846 8.793 9.562 1.00 89.25 192 ASP A O 1
ATOM 1529 N N . LYS A 1 193 ? -13.438 7.657 7.684 1.00 84.12 193 LYS A N 1
ATOM 1530 C CA . LYS A 1 193 ? -14.858 7.441 7.365 1.00 84.12 193 LYS A CA 1
ATOM 1531 C C . LYS A 1 193 ? -15.578 6.533 8.358 1.00 84.12 193 LYS A C 1
ATOM 1533 O O . LYS A 1 193 ? -16.795 6.623 8.474 1.00 84.12 193 LYS A O 1
ATOM 1538 N N . ASN A 1 194 ? -14.851 5.620 8.992 1.00 80.88 194 ASN A N 1
ATOM 1539 C CA . ASN A 1 194 ? -15.383 4.679 9.975 1.00 80.88 194 ASN A CA 1
ATOM 1540 C C . ASN A 1 194 ? -15.008 5.074 11.415 1.00 80.88 194 ASN A C 1
ATOM 1542 O O . ASN A 1 194 ? -15.390 4.376 12.355 1.00 80.88 194 ASN A O 1
ATOM 1546 N N . ALA A 1 195 ? -14.242 6.153 11.584 1.00 80.56 195 ALA A N 1
ATOM 1547 C CA . ALA A 1 195 ? -13.727 6.594 12.862 1.00 80.56 195 ALA A CA 1
ATOM 1548 C C . ALA A 1 195 ? -14.837 7.250 13.675 1.00 80.56 195 ALA A C 1
ATOM 1550 O O . ALA A 1 195 ? -15.641 8.031 13.168 1.00 80.56 195 ALA A O 1
ATOM 1551 N N . VAL A 1 196 ? -14.845 6.944 14.968 1.00 75.81 196 VAL A N 1
ATOM 1552 C CA . VAL A 1 196 ? -15.716 7.630 15.931 1.00 75.81 196 VAL A CA 1
ATOM 1553 C C . VAL A 1 196 ? -15.040 8.908 16.432 1.00 75.81 196 VAL A C 1
ATOM 1555 O O . VAL A 1 196 ? -15.708 9.843 16.864 1.00 75.81 196 VAL A O 1
ATOM 1558 N N . THR A 1 197 ? -13.706 8.963 16.377 1.00 83.00 197 THR A N 1
ATOM 1559 C CA . THR A 1 197 ? -12.898 10.052 16.930 1.00 83.00 197 THR A CA 1
ATOM 1560 C C . THR A 1 197 ? -12.023 10.687 15.857 1.00 83.00 197 THR A C 1
ATOM 1562 O O . THR A 1 197 ? -11.378 9.993 15.073 1.00 83.00 197 THR A O 1
ATOM 1565 N N . GLU A 1 198 ? -11.939 12.015 15.874 1.00 83.69 198 GLU A N 1
ATOM 1566 C CA . GLU A 1 198 ? -11.042 12.771 15.003 1.00 83.69 198 GLU A CA 1
ATOM 1567 C C . GLU A 1 198 ? -9.566 12.372 15.227 1.00 83.69 198 GLU A C 1
ATOM 1569 O O . GLU A 1 198 ? -9.126 12.071 16.346 1.00 83.69 198 GLU A O 1
ATOM 1574 N N . GLY A 1 199 ? -8.800 12.294 14.135 1.00 86.19 199 GLY A N 1
ATOM 1575 C CA . GLY A 1 199 ? -7.386 11.902 14.156 1.00 86.19 199 GLY A CA 1
ATOM 1576 C C . GLY A 1 199 ? -7.125 10.410 14.409 1.00 86.19 199 GLY A C 1
ATOM 1577 O O . GLY A 1 199 ? -5.975 10.011 14.597 1.00 86.19 199 GLY A O 1
ATOM 1578 N N . GLU A 1 200 ? -8.153 9.551 14.418 1.00 88.94 200 GLU A N 1
ATOM 1579 C CA . GLU A 1 200 ? -7.959 8.101 14.555 1.00 88.94 200 GLU A CA 1
ATOM 1580 C C . GLU A 1 200 ? -7.109 7.527 13.408 1.00 88.94 200 GLU A C 1
ATOM 1582 O O . GLU A 1 200 ? -6.227 6.700 13.657 1.00 88.94 200 GLU A O 1
ATOM 1587 N N . ALA A 1 201 ? -7.300 7.992 12.170 1.00 90.56 201 ALA A N 1
ATOM 1588 C CA . ALA A 1 201 ? -6.530 7.502 11.030 1.00 90.56 201 ALA A CA 1
ATOM 1589 C C . ALA A 1 201 ? -5.030 7.786 11.141 1.00 90.56 201 ALA A C 1
ATOM 1591 O O . ALA A 1 201 ? -4.221 6.929 10.786 1.00 90.56 201 ALA A O 1
ATOM 1592 N N . GLU A 1 202 ? -4.638 8.951 11.657 1.00 92.62 202 GLU A N 1
ATOM 1593 C CA . GLU A 1 202 ? -3.225 9.303 11.834 1.00 92.62 202 GLU A CA 1
ATOM 1594 C C . GLU A 1 202 ? -2.546 8.441 12.895 1.00 92.62 202 GLU A C 1
ATOM 1596 O O . GLU A 1 202 ? -1.396 8.042 12.720 1.00 92.62 202 GLU A O 1
ATOM 1601 N N . ARG A 1 203 ? -3.274 8.093 13.964 1.00 91.00 203 ARG A N 1
ATOM 1602 C CA . ARG A 1 203 ? -2.770 7.187 15.004 1.00 91.00 203 ARG A CA 1
ATOM 1603 C C . ARG A 1 203 ? -2.642 5.750 14.507 1.00 91.00 203 ARG A C 1
ATOM 1605 O O . ARG A 1 203 ? -1.731 5.037 14.923 1.00 91.00 203 ARG A O 1
ATOM 1612 N N . ARG A 1 204 ? -3.569 5.306 13.653 1.00 91.81 204 ARG A N 1
ATOM 1613 C CA . ARG A 1 204 ? -3.668 3.899 13.237 1.00 91.81 204 ARG A CA 1
ATOM 1614 C C . ARG A 1 204 ? -2.892 3.567 11.973 1.00 91.81 204 ARG A C 1
ATOM 1616 O O . ARG A 1 204 ? -2.572 2.400 11.771 1.00 91.81 204 ARG A O 1
ATOM 1623 N N . VAL A 1 205 ? -2.608 4.553 11.127 1.00 94.44 205 VAL A N 1
ATOM 1624 C CA . VAL A 1 205 ? -1.992 4.336 9.817 1.00 94.44 205 VAL A CA 1
ATOM 1625 C C . VAL A 1 205 ? -0.782 5.252 9.657 1.00 94.44 205 VAL A C 1
ATOM 1627 O O . VAL A 1 205 ? -0.915 6.470 9.537 1.00 94.44 205 VAL A O 1
ATOM 1630 N N . GLY A 1 206 ? 0.410 4.661 9.618 1.00 94.38 206 GLY A N 1
ATOM 1631 C CA . GLY A 1 206 ? 1.675 5.387 9.499 1.00 94.38 206 GLY A CA 1
ATOM 1632 C C . GLY A 1 206 ? 2.420 5.084 8.202 1.00 94.38 206 GLY A C 1
ATOM 1633 O O . GLY A 1 206 ? 2.517 3.926 7.801 1.00 94.38 206 GLY A O 1
ATOM 1634 N N . LEU A 1 207 ? 3.013 6.116 7.601 1.00 94.62 207 LEU A N 1
ATOM 1635 C CA . LEU A 1 207 ? 4.026 5.993 6.551 1.00 94.62 207 LEU A CA 1
ATOM 1636 C C . LEU A 1 207 ? 5.410 6.233 7.169 1.00 94.62 207 LEU A C 1
ATOM 1638 O O . LEU A 1 207 ? 5.583 7.180 7.934 1.00 94.62 207 LEU A O 1
ATOM 1642 N N . ARG A 1 208 ? 6.387 5.385 6.849 1.00 92.62 208 ARG A N 1
ATOM 1643 C CA . ARG A 1 208 ? 7.789 5.534 7.255 1.00 92.62 208 ARG A CA 1
ATOM 1644 C C . ARG A 1 208 ? 8.667 5.591 6.015 1.00 92.62 208 ARG A C 1
ATOM 1646 O O . ARG A 1 208 ? 8.895 4.564 5.380 1.00 92.62 208 ARG A O 1
ATOM 1653 N N . LEU A 1 209 ? 9.159 6.779 5.693 1.00 91.50 209 LEU A N 1
ATOM 1654 C CA . LEU A 1 209 ? 10.127 6.940 4.618 1.00 91.50 209 LEU A CA 1
ATOM 1655 C C . LEU A 1 209 ? 11.487 6.406 5.055 1.00 91.50 209 LEU A C 1
ATOM 1657 O O . LEU A 1 209 ? 11.856 6.499 6.229 1.00 91.50 209 LEU A O 1
ATOM 1661 N N . ARG A 1 210 ? 12.184 5.777 4.116 1.00 87.81 210 ARG A N 1
ATOM 1662 C CA . ARG A 1 210 ? 13.487 5.155 4.324 1.00 87.81 210 ARG A CA 1
ATOM 1663 C C . ARG A 1 210 ? 14.451 5.639 3.249 1.00 87.81 210 ARG A C 1
ATOM 1665 O O . ARG A 1 210 ? 14.052 5.672 2.087 1.00 87.81 210 ARG A O 1
ATOM 1672 N N . PRO A 1 211 ? 15.705 5.961 3.596 1.00 84.88 211 PRO A N 1
ATOM 1673 C CA . PRO A 1 211 ? 16.707 6.295 2.596 1.00 84.88 211 PRO A CA 1
ATOM 1674 C C . PRO A 1 211 ? 16.882 5.171 1.565 1.00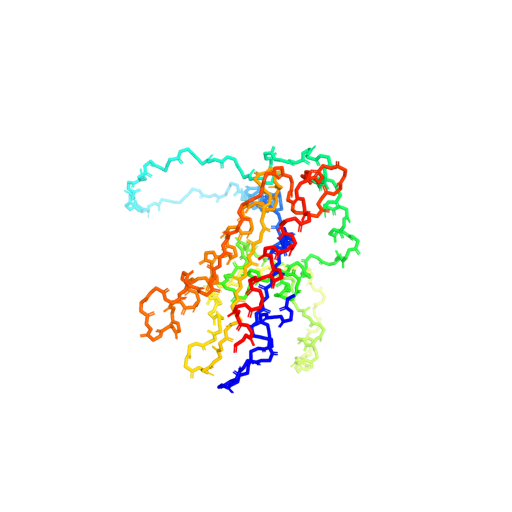 84.88 211 PRO A C 1
ATOM 1676 O O . PRO A 1 211 ? 16.753 3.984 1.884 1.00 84.88 211 PRO A O 1
ATOM 1679 N N . GLY A 1 212 ? 17.199 5.545 0.326 1.00 85.25 212 GLY A N 1
ATOM 1680 C CA . GLY A 1 212 ? 17.439 4.595 -0.757 1.00 85.25 212 GLY A CA 1
ATOM 1681 C C . GLY A 1 212 ? 16.185 3.823 -1.177 1.00 85.25 212 GLY A C 1
ATOM 1682 O O . GLY A 1 212 ? 15.066 4.333 -1.156 1.00 85.25 212 GLY A O 1
ATOM 1683 N N . ALA A 1 213 ? 16.370 2.565 -1.579 1.00 81.12 213 ALA A N 1
ATOM 1684 C CA . ALA A 1 213 ? 15.296 1.738 -2.127 1.00 81.12 213 ALA A CA 1
ATOM 1685 C C . ALA A 1 213 ? 14.376 1.096 -1.069 1.00 81.12 213 ALA A C 1
ATOM 1687 O O . ALA A 1 213 ? 13.369 0.499 -1.446 1.00 81.12 213 ALA A O 1
ATOM 1688 N N . GLY A 1 214 ? 14.668 1.236 0.232 1.00 78.69 214 GLY A N 1
ATOM 1689 C CA . GLY A 1 214 ? 13.840 0.769 1.354 1.00 78.69 214 GLY A CA 1
ATOM 1690 C C . GLY A 1 214 ? 14.528 -0.231 2.298 1.00 78.69 214 GLY A C 1
ATOM 1691 O O . GLY A 1 214 ? 15.709 -0.534 2.170 1.00 78.69 214 GLY A O 1
ATOM 1692 N N . LEU A 1 215 ? 13.767 -0.760 3.266 1.00 69.12 215 LEU A N 1
ATOM 1693 C CA . LEU A 1 215 ? 14.297 -1.507 4.425 1.00 69.12 215 LEU A CA 1
ATOM 1694 C C . LEU A 1 215 ? 15.020 -2.819 4.062 1.00 69.12 215 LEU A C 1
ATOM 1696 O O . LEU A 1 215 ? 15.986 -3.212 4.712 1.00 69.12 215 LEU A O 1
ATOM 1700 N N . TRP A 1 216 ? 14.534 -3.531 3.040 1.00 71.94 216 TRP A N 1
ATOM 1701 C CA . TRP A 1 216 ? 14.975 -4.903 2.735 1.00 71.94 216 TRP A CA 1
ATOM 1702 C C . TRP A 1 216 ? 15.748 -5.047 1.424 1.00 71.94 216 TRP A C 1
ATOM 1704 O O . TRP A 1 216 ? 16.156 -6.156 1.072 1.00 71.94 216 TRP A O 1
ATOM 1714 N N . SER A 1 217 ? 15.954 -3.956 0.694 1.00 65.38 217 SER A N 1
ATOM 1715 C CA . SER A 1 217 ? 16.447 -3.979 -0.679 1.00 65.38 217 SER A CA 1
ATOM 1716 C C . SER A 1 217 ? 17.978 -4.112 -0.753 1.00 65.38 217 SER A C 1
ATOM 1718 O O . SER A 1 217 ? 18.706 -3.128 -0.850 1.00 65.38 217 SER A O 1
ATOM 1720 N N . GLY A 1 218 ? 18.449 -5.366 -0.736 1.00 61.56 218 GLY A N 1
ATOM 1721 C CA . GLY A 1 218 ? 19.740 -5.793 -1.298 1.00 61.56 218 GLY A CA 1
ATOM 1722 C C . GLY A 1 218 ? 21.017 -5.239 -0.635 1.00 61.56 218 GLY A C 1
ATOM 1723 O O . GLY A 1 218 ? 20.991 -4.860 0.536 1.00 61.56 218 GLY A O 1
ATOM 1724 N N . PRO A 1 219 ? 22.160 -5.202 -1.356 1.00 51.88 219 PRO A N 1
ATOM 1725 C CA . PRO A 1 219 ? 23.463 -4.764 -0.823 1.00 51.88 219 PRO A CA 1
ATOM 1726 C C . PRO A 1 219 ? 23.501 -3.280 -0.411 1.00 51.88 219 PRO A C 1
ATOM 1728 O O . PRO A 1 219 ? 24.496 -2.820 0.140 1.00 51.88 219 PRO A O 1
ATOM 1731 N N . PHE A 1 220 ? 22.406 -2.554 -0.642 1.00 55.94 220 PHE A N 1
ATOM 1732 C CA . PHE A 1 220 ? 22.189 -1.156 -0.278 1.00 55.94 220 PHE A CA 1
ATOM 1733 C C . PHE A 1 220 ? 21.447 -0.995 1.056 1.00 55.94 220 PHE A C 1
ATOM 1735 O O . PHE A 1 220 ? 20.967 0.095 1.360 1.00 55.94 220 PHE A O 1
ATOM 1742 N N . ARG A 1 221 ? 21.337 -2.065 1.860 1.00 63.28 221 ARG A N 1
ATOM 1743 C CA . ARG A 1 221 ? 20.834 -1.964 3.236 1.00 63.28 221 ARG A CA 1
ATOM 1744 C C . ARG A 1 221 ? 21.621 -0.904 3.994 1.00 63.28 221 ARG A C 1
ATOM 1746 O O . ARG A 1 221 ? 22.852 -0.948 4.054 1.00 63.28 221 ARG A O 1
ATOM 1753 N N . ALA A 1 222 ? 20.888 0.012 4.613 1.00 65.12 222 ALA A N 1
ATOM 1754 C CA . ALA A 1 222 ? 21.471 0.976 5.521 1.00 65.12 222 ALA A CA 1
ATOM 1755 C C . ALA A 1 222 ? 22.209 0.238 6.657 1.00 65.12 222 ALA A C 1
ATOM 1757 O O . ALA A 1 222 ? 21.816 -0.858 7.080 1.00 65.12 222 ALA A O 1
ATOM 1758 N N . ARG A 1 223 ? 23.326 0.808 7.130 1.00 72.31 223 ARG A N 1
ATOM 1759 C CA . ARG A 1 223 ? 24.182 0.181 8.162 1.00 72.31 223 ARG A CA 1
ATOM 1760 C C . ARG A 1 223 ? 23.421 -0.105 9.463 1.00 72.31 223 ARG A C 1
ATOM 1762 O O . ARG A 1 223 ? 23.837 -0.947 10.252 1.00 72.31 223 ARG A O 1
ATOM 1769 N N . ASP A 1 224 ? 22.310 0.582 9.668 1.00 78.19 224 ASP A N 1
ATOM 1770 C CA . ASP A 1 224 ? 21.432 0.568 10.828 1.00 78.19 224 ASP A CA 1
ATOM 1771 C C . ASP A 1 224 ? 20.163 -0.282 10.645 1.00 78.19 224 ASP A C 1
ATOM 1773 O O . ASP A 1 224 ? 19.279 -0.225 11.497 1.00 78.19 224 ASP A O 1
ATOM 1777 N N . TRP A 1 225 ? 20.075 -1.142 9.620 1.00 80.75 225 TRP A N 1
ATOM 1778 C CA . TRP A 1 225 ? 18.889 -1.984 9.376 1.00 80.75 225 TRP A CA 1
ATOM 1779 C C . TRP A 1 225 ? 18.417 -2.764 10.620 1.00 80.75 225 TRP A C 1
ATOM 1781 O O . TRP A 1 225 ? 17.219 -2.925 10.840 1.00 80.75 225 TRP A O 1
ATOM 1791 N N . HIS A 1 226 ? 19.334 -3.213 11.487 1.00 83.69 226 HIS A N 1
ATOM 1792 C CA . HIS A 1 226 ? 18.992 -3.863 12.758 1.00 83.69 226 HIS A CA 1
ATOM 1793 C C . HIS A 1 226 ? 18.179 -2.957 13.691 1.00 83.69 226 HIS A C 1
ATOM 1795 O O . HIS A 1 226 ? 17.236 -3.422 14.332 1.00 83.69 226 HIS A O 1
ATOM 1801 N N . GLN A 1 227 ? 18.526 -1.670 13.763 1.00 86.44 227 GLN A N 1
ATOM 1802 C CA . GLN A 1 227 ? 17.781 -0.683 14.544 1.00 86.44 227 GLN A CA 1
ATOM 1803 C C . GLN A 1 227 ? 16.397 -0.466 13.938 1.00 86.44 227 GLN A C 1
ATOM 1805 O O . GLN A 1 227 ? 15.414 -0.356 14.667 1.00 86.44 227 GLN A O 1
ATOM 1810 N N . GLU A 1 228 ? 16.291 -0.473 12.610 1.00 83.50 228 GLU A N 1
ATOM 1811 C CA . GLU A 1 228 ? 15.017 -0.312 11.914 1.00 83.50 228 GLU A CA 1
ATOM 1812 C C . GLU A 1 228 ? 14.071 -1.496 12.152 1.00 83.50 228 GLU A C 1
ATOM 1814 O O . GLU A 1 228 ? 12.888 -1.296 12.446 1.00 83.50 228 GLU A O 1
ATOM 1819 N N . VAL A 1 229 ? 14.594 -2.724 12.106 1.00 86.81 229 VAL A N 1
ATOM 1820 C CA . VAL A 1 229 ? 13.849 -3.940 12.464 1.00 86.81 229 VAL A CA 1
ATOM 1821 C C . VAL A 1 229 ? 13.467 -3.925 13.940 1.00 86.81 229 VAL A C 1
ATOM 1823 O O . VAL A 1 229 ? 12.311 -4.185 14.277 1.00 86.81 229 VAL A O 1
ATOM 1826 N N . GLY A 1 230 ? 14.395 -3.540 14.820 1.00 90.38 230 GLY A N 1
ATOM 1827 C CA . GLY A 1 230 ? 14.128 -3.355 16.245 1.00 90.38 230 GLY A CA 1
ATOM 1828 C C . GLY A 1 230 ? 13.016 -2.334 16.502 1.00 90.38 230 GLY A C 1
ATOM 1829 O O . GLY A 1 230 ? 12.128 -2.578 17.314 1.00 90.38 230 GLY A O 1
ATOM 1830 N N . ALA A 1 231 ? 12.987 -1.229 15.754 1.00 90.00 231 ALA A N 1
ATOM 1831 C CA . ALA A 1 231 ? 11.948 -0.208 15.852 1.00 90.00 231 ALA A CA 1
ATOM 1832 C C . ALA A 1 231 ? 10.572 -0.700 15.368 1.00 90.00 231 ALA A C 1
ATOM 1834 O O . ALA A 1 231 ? 9.543 -0.234 15.868 1.00 90.00 231 ALA A O 1
ATOM 1835 N N . ILE A 1 232 ? 10.524 -1.622 14.399 1.00 90.69 232 ILE A N 1
ATOM 1836 C CA . ILE A 1 232 ? 9.283 -2.303 13.994 1.00 90.69 232 ILE A CA 1
ATOM 1837 C C . ILE A 1 232 ? 8.841 -3.284 15.086 1.00 90.69 232 ILE A C 1
ATOM 1839 O O . ILE A 1 232 ? 7.675 -3.264 15.471 1.00 90.69 232 ILE A O 1
ATOM 1843 N N . GLY A 1 233 ? 9.760 -4.075 15.645 1.00 92.50 233 GLY A N 1
ATOM 1844 C CA . GLY A 1 233 ? 9.467 -4.989 16.754 1.00 92.50 233 GLY A CA 1
ATOM 1845 C C . GLY A 1 233 ? 8.938 -4.261 17.992 1.00 92.50 233 GLY A C 1
ATOM 1846 O O . GLY A 1 233 ? 7.891 -4.616 18.526 1.00 92.50 233 GLY A O 1
ATOM 1847 N N . ALA A 1 234 ? 9.590 -3.169 18.393 1.00 93.56 234 ALA A N 1
ATOM 1848 C CA . ALA A 1 234 ? 9.135 -2.319 19.491 1.00 93.56 234 ALA A CA 1
ATOM 1849 C C . ALA A 1 234 ? 7.772 -1.671 19.203 1.00 93.56 234 ALA A C 1
ATOM 1851 O O . ALA A 1 234 ? 6.985 -1.447 20.118 1.00 93.56 234 ALA A O 1
ATOM 1852 N N . TRP A 1 235 ? 7.482 -1.351 17.938 1.00 93.75 235 TRP A N 1
ATOM 1853 C CA . TRP A 1 235 ? 6.166 -0.860 17.540 1.00 93.75 235 TRP A CA 1
ATOM 1854 C C . TRP A 1 235 ? 5.091 -1.941 17.683 1.00 93.75 235 TRP A C 1
ATOM 1856 O O . TRP A 1 235 ? 4.069 -1.660 18.301 1.00 93.75 235 TRP A O 1
ATOM 1866 N N . PHE A 1 236 ? 5.337 -3.170 17.217 1.00 93.75 236 PHE A N 1
ATOM 1867 C CA . PHE A 1 236 ? 4.420 -4.289 17.458 1.00 93.75 236 PHE A CA 1
ATOM 1868 C C . PHE A 1 236 ? 4.189 -4.511 18.954 1.00 93.75 236 PHE A C 1
ATOM 1870 O O . PHE A 1 236 ? 3.042 -4.624 19.370 1.00 93.75 236 PHE A O 1
ATOM 1877 N N . GLY A 1 237 ? 5.248 -4.473 19.768 1.00 92.31 237 GLY A N 1
ATOM 1878 C CA . GLY A 1 237 ? 5.138 -4.602 21.222 1.00 92.31 237 GLY A CA 1
ATOM 1879 C C . GLY A 1 237 ? 4.230 -3.552 21.869 1.00 92.31 237 GLY A C 1
ATOM 1880 O O . GLY A 1 237 ? 3.536 -3.871 22.820 1.00 92.31 237 GLY A O 1
ATOM 1881 N N . ARG A 1 238 ? 4.175 -2.321 21.341 1.00 92.56 238 ARG A N 1
ATOM 1882 C CA . ARG A 1 238 ? 3.260 -1.275 21.842 1.00 92.56 238 ARG A CA 1
ATOM 1883 C C . ARG A 1 238 ? 1.817 -1.433 21.375 1.00 92.56 238 ARG A C 1
ATOM 1885 O O . ARG A 1 238 ? 0.925 -0.940 22.046 1.00 92.56 238 ARG A O 1
ATOM 1892 N N . ILE A 1 239 ? 1.598 -2.019 20.199 1.00 89.62 239 ILE A N 1
ATOM 1893 C CA . ILE A 1 239 ? 0.255 -2.175 19.620 1.00 89.62 239 ILE A CA 1
ATOM 1894 C C . ILE A 1 239 ? -0.432 -3.453 20.118 1.00 89.62 239 ILE A C 1
ATOM 1896 O O . ILE A 1 239 ? -1.657 -3.506 20.149 1.00 89.62 239 ILE A O 1
ATOM 1900 N N . LEU A 1 240 ? 0.347 -4.481 20.460 1.00 86.44 240 LEU A N 1
ATOM 1901 C CA . LEU A 1 240 ? -0.154 -5.792 20.883 1.00 86.44 240 LEU A CA 1
ATOM 1902 C C . LEU A 1 240 ? -0.192 -5.988 22.408 1.00 86.44 240 LEU A C 1
ATOM 1904 O O . LEU A 1 240 ? -0.701 -7.017 22.846 1.00 86.44 240 LEU A O 1
ATOM 1908 N N . ALA A 1 241 ? 0.376 -5.060 23.183 1.00 80.50 241 ALA A N 1
ATOM 1909 C CA . ALA A 1 241 ? 0.300 -5.048 24.646 1.00 80.50 241 ALA A CA 1
ATOM 1910 C C . ALA A 1 241 ? -1.025 -4.444 25.124 1.00 80.50 241 ALA A C 1
ATOM 1912 O O . ALA A 1 241 ? -1.559 -4.967 26.126 1.00 80.50 241 ALA A O 1
#

Secondary structure (DSSP, 8-state):
-HHHH-EEBTEESS-EEEEES----SS-HHHHHHHHHHHHHT----------------------PPPPHHHHTTT-TTS-HHHHHHHHHHH-SSGGGGG-TTTSGGGGTS--SS--EEES--HHHHHTS---S----------EEE-------SSPTTS-B-PPEEEEEEETT-TTHHHHHHHHHHHHHHHHHH-SSTTHHHHHEEEEEESTT-TT-GGG--TTHHHHHHHHHHHHHHHH-

Organism: NCBI:txid420778

Nearest PDB structures (foldseek):
  2hm7-assembly1_A  TM=7.612E-01  e=2.497E-02  Alicyclobacillus acidocaldarius
  1u4n-assembly1_A  TM=7.691E-01  e=4.714E-02  Alicyclobacillus acidocaldarius
  1evq-assembly1_A  TM=7.700E-01  e=1.303E-01  Alicyclobacillus acidocaldarius
  4v2i-assembly1_B  TM=6.684E-01  e=4.424E-02  Thalassospira sp. GB04J01
  8p8f-assembly1_B  TM=5.874E-01  e=2.459E-01  Sphingomonas sp.

pLDDT: mean 72.52, std 19.8, range [30.89, 94.94]

Foldseek 3Di:
DCLQVPWDAVDHPPAEDEAELDQQALDDPVNVVVQVVVVVVPPDPDDDDDDDDDDPDPPPPDPDDDPALLVQLCPAPLDHVVVSVVVSVVVPVDPVVRLPCVNNVCNQFFPDPDQDFDQPDDPVNVVPDDDDPDDDPDDSPRPGDRDDTDGNQPPDAPSNTDRHQYEYEFEPSASSRVVSVSSLVRQLVNCVSNDPDPCPSVVRGYYHYDYGGTLPGPPPHDPCSVVVVVVVVVVCVVSVD

Mean predicted aligned error: 13.42 Å

=== Feature glossary ===
The record interleaves many kinds of information about one protein. Here is each kind framed as the question it answers.

Q: What are the backbone torsion angles?
A: φ (phi) and ψ (psi) are the two rotatable backbone dihedrals per residue: φ is the C(i-1)–N–Cα–C torsion, ψ is the N–Cα–C–N(i+1) torsion, both in degrees on (−180°, 180°]. α-helical residues cluster near (−60°, −45°); β-strand residues near (−120°, +130°). A Ramachandran plot is simply a scatter of (φ, ψ) for every residue.

Q: What is the amino-acid chain?
A: This is the polypeptide sequence — one letter per residue, N-terminus first. Length ranges from a few dozen residues for small domains to over a thousand for large m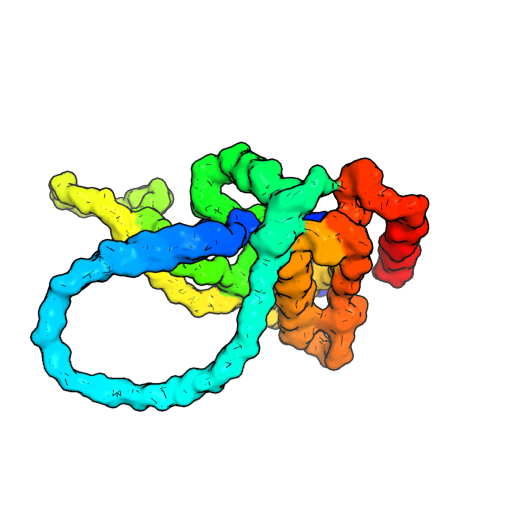ulti-domain proteins.

Q: How mobile is each atom in the crystal?
A: For experimental (PDB) structures, the B-factor (temperature factor) quantifies the positional spread of each atom in the crystal — a combination of thermal vibration and static disorder — in units of Å². High B-factors mark flexible loops or poorly resolved regions; low B-factors mark the rigid, well-ordered core.

Q: Are the domains correctly placed relative to each other?
A: Predicted Aligned Error (PAE) is an AlphaFold confidence matrix: entry (i, j) is the expected error in the position of residue j, in ångströms, when the prediction is superimposed on the true structure at residue i. Low PAE within a block of residues means that block is internally rigid and well-predicted; high PAE between two blocks means their relative placement is uncertain even if each block individually is confident.

Q: How confident is the AlphaFold model at each residue?
A: pLDDT is the predicted lDDT-Cα score: AlphaFold's confidence that the local environment of each residue (all inter-atomic distances within 15 Å) is correctly placed. It is a per-residue number between 0 and 100, with higher meaning more reliable.

Q: What family and function is it annotated with?
A: Fu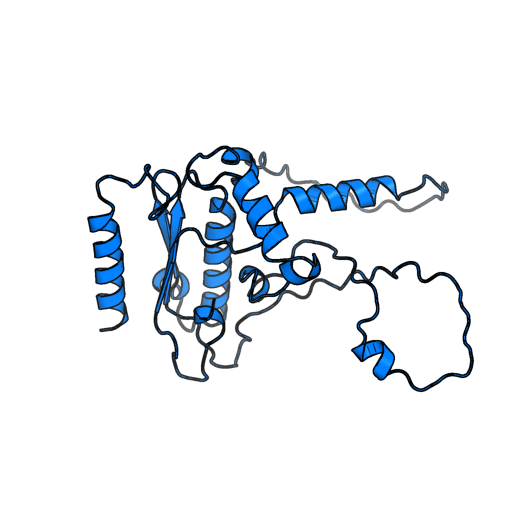nctional annotations link the protein to curated databases. InterPro entries identify conserved domains and families by matching the sequence against member-database signatures (Pfam, PROSITE, CDD, …). Gene Ontology (GO) terms describe molecular function, biological process, and cellular component in a controlled vocabulary. CATH places the structure in a hierarchical fold classification (Class/Architecture/Topology/Homologous-superfamily). The organism is the source species.

Q: How big and how compact is the whole molecule?
A: Three whole-structure scalars: the radius of gyration (RMS distance of Cα from centroid, in Å), the count of Cα–Cα contacts (pairs closer than 8 Å and separated by more than four residues in sequence — i.e. tertiary, not local, contacts), and the bounding-box dimensions. Together they distinguish compact globular folds from extended fibres or disordered chains.

Q: What known structures does this most resemble?
A: The Foldseek neighbor list gives the closest experimentally determined structures in the PDB, ranked by structural alignment. TM-score near 1 means near-identical fold; near 0.3 means only rough topology match. This is how one finds what a novel AlphaFold prediction most resembles in the solved-structure universe.

Q: Whic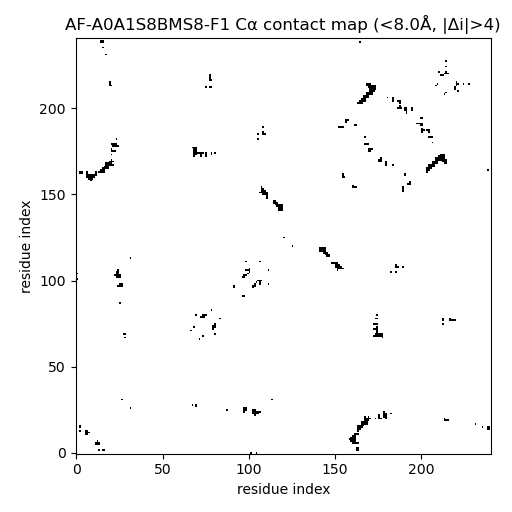h residues are buried vs exposed?
A: SASA measures how much of the protein is reachable by solvent. It is computed by rolling a water-sized probe over the atomic surface and summing the exposed area (Å²). Per-residue SASA distinguishes core (buried, low SASA) from surface (exposed, high SASA) residues; total SASA is a whole-molecule size measure.

Q: Which residues are in helices, strands, or loops?
A: Eight-state secondary structure (DSSP): H is the canonical α-helix, G the tighter 3₁₀-helix, I the wider π-helix; E/B are β-structure, T and S are turns and bends, and '-' is everything else. DSSP derives these from the pattern of main-chain N–H···O=C hydrogen bonds, not from the sequence.

Q: Where is each backbone atom in 3D?
A: Structure coordinates are given as an mmCIF _atom_site loop: one row per atom with element, residue name, chain id, sequence number, and x/y/z position in Å. Only the four main-chain atoms per residue are included here; side chains are omitted to keep the record compact.

Q: What if only a Cα trace is available?
A: Three-state secondary structure (P-SEA) collapses the eight DSSP classes into helix (a), strand (b), and coil (c). P-SEA assigns these from Cα geometry alone — distances and angles — without requiring backbone oxygens, so it works on any Cα trace.

Q: What do the rendered images show?
A: The six renders are orthographic views along the three Cartesian axes in both directions. Representation (cartoon, sticks, or surface) and color scheme (sequence-rainbow or by-chain) vary across proteins so the training set covers all the common visualization conventions.

Q: What does the local fold look like, residue by residue?
A: Foldseek's 3Di representation compresses backbone geometry into a per-residue letter drawn from a learned twenty-state alphabet. It captures the tertiary interaction pattern around each residue — which residues are packed against it in space, regardless of where they are in sequence.

Q: What do the diagnostic plots show?
A: The contact map is a binary N×N matrix image: pixel (i, j) is dark where Cα_i and Cα_j are within 8 Å and |i−j|>4. Because the |i−j|>4 filter removes local helical contacts, off-diagonal stripes parallel to the main diagonal indicate parallel β-sheets; stripes perpendicular to it indicate antiparallel β-sheets. The Ramachandran plot scatters every residue's (φ, ψ) pair against the sterically allowed regions. The PAE heatmap renders the predicted-aligned-error matrix.